Protein AF-0000000083494001 (afdb_homodimer)

InterPro domains:
  IPR001751 S100/Calcium binding protein 7/8-like, conserved site [PS00303] (56-77)
  IPR002048 EF-hand domain [PS50222] (48-83)
  IPR011992 EF-hand domain pair [SSF47473] (6-90)
  IPR013787 S100/CaBP-9k-type, calcium binding, subdomain [PF01023] (7-46)
  IPR013787 S100/CaBP-9k-type, calcium binding, subdomain [SM01394] (7-49)
  IPR018247 EF-Hand 1, calcium-binding site [PS00018] (61-73)
  IPR034325 S-100 [cd00213] (7-88)

Solvent-accessible surface area (backbone atoms only — not comparable to full-atom values): 10600 Å² total; per-residue (Å²): 120,77,71,86,71,38,55,48,55,25,45,48,42,53,49,47,50,48,40,62,44,9,42,69,81,69,44,56,62,34,26,38,60,68,37,47,44,49,46,24,48,72,36,29,58,89,49,33,37,74,67,52,32,55,56,47,46,54,62,38,29,68,82,69,75,60,40,31,35,60,69,32,48,39,50,45,52,38,51,50,37,52,52,50,42,50,57,56,51,67,44,70,68,78,61,76,68,81,118,120,76,72,83,72,39,54,47,54,25,45,48,41,51,48,48,50,49,40,61,43,10,40,68,83,68,44,55,62,34,24,39,61,65,36,47,42,49,47,24,47,72,35,28,56,87,49,33,35,73,68,53,31,56,56,47,47,55,63,37,27,67,82,70,75,60,40,29,34,60,69,32,48,38,50,44,54,40,50,52,36,53,51,49,43,50,58,57,50,67,43,70,68,78,61,77,67,82,119

Sequence (198 aa):
MAAPQTLQQALAVLVCTFQRYSKQEGDRFTLSRGELKELLEKELPSLGDEGAFEELLSILDANRDGEVDFQEYIRFVAVACTLCHEFFLDSPVVLPREQMAAPQTLQQALAVLVCTFQRYSKQEGDRFTLSRGELKELLEKELPSLGDEGAFEELLSILDANRDGEVDFQEYIRFVAVACTLCHEFFLDSPVVLPREQ

Rad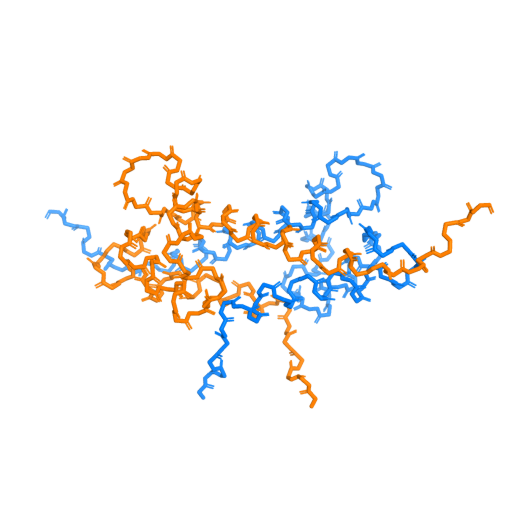ius of gyration: 17.52 Å; Cα contacts (8 Å, |Δi|>4): 207; chains: 2; bounding box: 36×42×61 Å

Nearest PDB structures (foldseek):
  3m0w-assembly1_D  TM=8.857E-01  e=5.060E-07  Homo sapiens
  3m0w-assembly5_G  TM=8.656E-01  e=4.758E-07  Homo sapiens
  6wn7-assembly2_C  TM=8.526E-01  e=7.615E-06  Homo sapiens
  5hlo-assembly1_C  TM=8.177E-01  e=8.956E-05  Homo sapiens
  5hlv-assembly1_D  TM=8.278E-01  e=2.400E-04  Homo sapiens

Organism: NCBI:txid38772

Secondary structure (DSSP, 8-state):
------HHHHHHHHHHHHHHHHGGGS-TTEEEHHHHHHHHHHH-TTT-SHHHHHHHHHHH-TT-SSEEEHHHHHHHHHHHHHHHHHHHHTTT-------/------HHHHHHHHHHHHHHHHTTSS-TTEEEHHHHHHHHHHH-TTT-SHHHHHHHHHHH-TT-SSEEEHHHHHHHHHHHHHHHHHHHHTTT-------

Foldseek 3Di:
DPPPDDPVNVVVCLLVLLQVLCPPVPRSFKAALVSVLVSCVPPPVVCSDPVNSVVLQCQLVVVVPRIHGPVSSVVSVVVVVVVVVCVVVVVPPPPVPVD/DPPPDDPVNVVVCLLVLLQVLCPPVPRSFKAALVSVLVSCVPPPVVCSDPVNSVVLQCQLVVVVPRIHGPVSSVVSVVVVVVVVVCVVVVVPPPPVPPD

Structure (mmCIF, N/CA/C/O backbone):
data_AF-0000000083494001-model_v1
#
loop_
_entity.id
_entity.type
_entity.pdbx_description
1 polymer 'Protein S100'
#
loop_
_atom_site.group_PDB
_atom_site.id
_atom_site.type_symbol
_atom_site.label_atom_id
_atom_site.label_alt_id
_atom_site.label_comp_id
_atom_site.label_asym_id
_atom_site.label_entity_id
_atom_site.label_seq_id
_atom_site.pdbx_PDB_ins_code
_atom_site.Cartn_x
_atom_site.Cartn_y
_atom_site.Cartn_z
_atom_site.occupancy
_atom_site.B_iso_or_equiv
_atom_site.auth_seq_id
_atom_site.auth_comp_id
_atom_site.auth_asym_id
_atom_site.auth_atom_id
_atom_site.pdbx_PDB_model_num
ATOM 1 N N . MET A 1 1 ? 20.797 -0.408 -10.117 1 37.41 1 MET A N 1
ATOM 2 C CA . MET A 1 1 ? 20.078 -1.596 -9.68 1 37.41 1 MET A CA 1
ATOM 3 C C . MET A 1 1 ? 18.984 -1.229 -8.672 1 37.41 1 MET A C 1
ATOM 5 O O . MET A 1 1 ? 19.234 -0.495 -7.715 1 37.41 1 MET A O 1
ATOM 9 N N . ALA A 1 2 ? 17.953 -1.062 -9.141 1 46 2 ALA A N 1
ATOM 10 C CA . ALA A 1 2 ? 16.953 -0.474 -8.266 1 46 2 ALA A CA 1
ATOM 11 C C . ALA A 1 2 ? 17.031 -1.057 -6.859 1 46 2 ALA A C 1
ATOM 13 O O . ALA A 1 2 ? 17.359 -2.236 -6.688 1 46 2 ALA A O 1
ATOM 14 N N . ALA A 1 3 ? 17.516 -0.42 -5.984 1 53.03 3 ALA A N 1
ATOM 15 C CA . ALA A 1 3 ? 17.609 -0.905 -4.609 1 53.03 3 ALA A CA 1
ATOM 16 C C . ALA A 1 3 ? 16.516 -1.916 -4.309 1 53.03 3 ALA A C 1
ATOM 18 O O . ALA A 1 3 ? 15.336 -1.663 -4.582 1 53.03 3 ALA A O 1
ATOM 19 N N . PRO A 1 4 ? 16.875 -3.236 -4.258 1 65.5 4 PRO A N 1
ATOM 20 C CA . PRO A 1 4 ? 15.914 -4.305 -4.012 1 65.5 4 PRO A CA 1
ATOM 21 C C . PRO A 1 4 ? 14.891 -3.939 -2.938 1 65.5 4 PRO A C 1
ATOM 23 O O . PRO A 1 4 ? 15.211 -3.943 -1.746 1 65.5 4 PRO A O 1
ATOM 26 N N . GLN A 1 5 ? 14.023 -2.961 -3.209 1 73.62 5 GLN A N 1
ATOM 27 C CA . GLN A 1 5 ? 13.008 -2.613 -2.221 1 73.62 5 GLN A CA 1
ATOM 28 C C . GLN A 1 5 ? 12.078 -3.789 -1.952 1 73.62 5 GLN A C 1
ATOM 30 O O . GLN A 1 5 ? 11.602 -4.438 -2.887 1 73.62 5 GLN A O 1
ATOM 35 N N . THR A 1 6 ? 12.172 -4.266 -0.733 1 88 6 THR A N 1
ATOM 36 C CA . THR A 1 6 ? 11.312 -5.375 -0.332 1 88 6 THR A CA 1
ATOM 37 C C . THR A 1 6 ? 9.898 -4.887 -0.049 1 88 6 THR A C 1
ATOM 39 O O . THR A 1 6 ? 9.68 -3.693 0.164 1 88 6 THR A O 1
ATOM 42 N N . LEU A 1 7 ? 8.922 -5.715 -0.275 1 91.06 7 LEU A N 1
ATOM 43 C CA . LEU A 1 7 ? 7.523 -5.414 0.009 1 91.06 7 LEU A CA 1
ATOM 44 C C . LEU A 1 7 ? 7.348 -4.93 1.444 1 91.06 7 LEU A C 1
ATOM 46 O O . LEU A 1 7 ? 6.57 -4.012 1.704 1 91.06 7 LEU A O 1
ATOM 50 N N . GLN A 1 8 ? 8.125 -5.418 2.301 1 91.62 8 GLN A N 1
ATOM 51 C CA . GLN A 1 8 ? 8.094 -5.043 3.711 1 91.62 8 GLN A CA 1
ATOM 52 C C . GLN A 1 8 ? 8.469 -3.574 3.9 1 91.62 8 GLN A C 1
ATOM 54 O O . GLN A 1 8 ? 7.844 -2.863 4.688 1 91.62 8 GLN A O 1
ATOM 59 N N . GLN A 1 9 ? 9.445 -3.199 3.18 1 90.94 9 GLN A N 1
ATOM 60 C CA . GLN A 1 9 ? 9.891 -1.812 3.264 1 90.94 9 GLN A CA 1
ATOM 61 C C . GLN A 1 9 ? 8.82 -0.859 2.738 1 90.94 9 GLN A C 1
ATOM 63 O O . GLN A 1 9 ? 8.617 0.221 3.297 1 90.94 9 GLN A O 1
ATOM 68 N N . ALA A 1 10 ? 8.172 -1.314 1.618 1 93.25 10 ALA A N 1
ATOM 69 C CA . ALA A 1 10 ? 7.117 -0.497 1.024 1 93.25 10 ALA A CA 1
ATOM 70 C C . ALA A 1 10 ? 5.965 -0.29 2.002 1 93.25 10 ALA A C 1
ATOM 72 O O . ALA A 1 10 ? 5.496 0.834 2.189 1 93.25 10 ALA A O 1
ATOM 73 N N . LEU A 1 11 ? 5.594 -1.367 2.729 1 92.25 11 LEU A N 1
ATOM 74 C CA . LEU A 1 11 ? 4.516 -1.297 3.705 1 92.25 11 LEU A CA 1
ATOM 75 C C . LEU A 1 11 ? 4.902 -0.405 4.879 1 92.25 11 LEU A C 1
ATOM 77 O O . LEU A 1 11 ? 4.098 0.411 5.336 1 92.25 11 LEU A O 1
ATOM 81 N N . ALA A 1 12 ? 6.125 -0.502 5.348 1 90 12 ALA A N 1
ATOM 82 C CA . ALA A 1 12 ? 6.625 0.294 6.465 1 90 12 ALA A CA 1
ATOM 83 C C . ALA A 1 12 ? 6.699 1.772 6.094 1 90 12 ALA A C 1
ATOM 85 O O . ALA A 1 12 ? 6.348 2.639 6.898 1 90 12 ALA A O 1
ATOM 86 N N . VAL A 1 13 ? 7.086 2.043 4.871 1 91.81 13 VAL A N 1
ATOM 87 C CA . VAL A 1 13 ? 7.211 3.416 4.395 1 91.81 13 VAL A CA 1
ATOM 88 C C . VAL A 1 13 ? 5.836 4.078 4.359 1 91.81 13 VAL A C 1
ATOM 90 O O . VAL A 1 13 ? 5.691 5.242 4.746 1 91.81 13 VAL A O 1
ATOM 93 N N . LEU A 1 14 ? 4.836 3.283 3.926 1 93.19 14 LEU A N 1
ATOM 94 C CA . LEU A 1 14 ? 3.475 3.801 3.867 1 93.19 14 LEU A CA 1
ATOM 95 C C . LEU A 1 14 ? 2.992 4.223 5.25 1 93.19 14 LEU A C 1
ATOM 97 O O . LEU A 1 14 ? 2.498 5.336 5.43 1 93.19 14 LEU A O 1
ATOM 101 N N . VAL A 1 15 ? 3.242 3.383 6.23 1 92.25 15 VAL A N 1
ATOM 102 C CA . VAL A 1 15 ? 2.801 3.641 7.598 1 92.25 15 VAL A CA 1
ATOM 103 C C . VAL A 1 15 ? 3.65 4.75 8.219 1 92.25 15 VAL A C 1
ATOM 105 O O . VAL A 1 15 ? 3.121 5.66 8.859 1 92.25 15 VAL A O 1
ATOM 108 N N . CYS A 1 16 ? 4.984 4.723 7.941 1 89.25 16 CYS A N 1
ATOM 109 C CA . CYS A 1 16 ? 5.914 5.688 8.516 1 89.25 16 CYS A CA 1
ATOM 110 C C . CYS A 1 16 ? 5.676 7.078 7.941 1 89.25 16 CYS A C 1
ATOM 112 O O . CYS A 1 16 ? 5.738 8.078 8.664 1 89.25 16 CYS A O 1
ATOM 114 N N . THR A 1 17 ? 5.469 7.07 6.668 1 92.69 17 THR A N 1
ATOM 115 C CA . THR A 1 17 ? 5.195 8.344 6.012 1 92.69 17 THR A CA 1
ATOM 116 C C . THR A 1 17 ? 3.941 8.992 6.59 1 92.69 17 THR A C 1
ATOM 118 O O . THR A 1 17 ? 3.934 10.188 6.883 1 92.69 17 THR A O 1
ATOM 121 N N . PHE A 1 18 ? 2.885 8.211 6.75 1 92.88 18 PHE A N 1
ATOM 122 C CA . PHE A 1 18 ? 1.646 8.695 7.352 1 92.88 18 PHE A CA 1
ATOM 123 C C . PHE A 1 18 ? 1.905 9.273 8.734 1 92.88 18 PHE A C 1
ATOM 125 O O . PHE A 1 18 ? 1.442 10.367 9.055 1 92.88 18 PHE A O 1
ATOM 132 N N . GLN A 1 19 ? 2.645 8.594 9.516 1 88.81 19 GLN A N 1
ATOM 133 C CA . GLN A 1 19 ? 2.924 9 10.883 1 88.81 19 GLN A CA 1
ATOM 134 C C . GLN A 1 19 ? 3.793 10.258 10.922 1 88.81 19 GLN A C 1
ATOM 136 O O . GLN A 1 19 ? 3.605 11.125 11.781 1 88.81 19 GLN A O 1
ATOM 141 N N . ARG A 1 20 ? 4.719 10.258 9.953 1 90.06 20 ARG A N 1
ATOM 142 C CA . ARG A 1 20 ? 5.652 11.375 9.883 1 90.06 20 ARG A CA 1
ATOM 143 C C . ARG A 1 20 ? 4.918 12.68 9.594 1 90.06 20 ARG A C 1
ATOM 145 O O . ARG A 1 20 ? 5.23 13.719 10.172 1 90.06 20 ARG A O 1
ATOM 152 N N . TYR A 1 21 ? 3.984 12.609 8.742 1 92.31 21 TYR A N 1
ATOM 153 C CA . TYR A 1 21 ? 3.258 13.812 8.336 1 92.31 21 TYR A CA 1
ATOM 154 C C . TYR A 1 21 ? 2.055 14.055 9.234 1 92.31 21 TYR A C 1
ATOM 156 O O . TYR A 1 21 ? 1.646 15.195 9.445 1 92.31 21 TYR A O 1
ATOM 164 N N . SER A 1 22 ? 1.456 12.992 9.773 1 89.69 22 SER A N 1
ATOM 165 C CA . SER A 1 22 ? 0.285 13.094 10.633 1 89.69 22 SER A CA 1
ATOM 166 C C . SER A 1 22 ? 0.645 13.719 11.984 1 89.69 22 SER A C 1
ATOM 168 O O . SER A 1 22 ? -0.186 14.375 12.609 1 89.69 22 SER A O 1
ATOM 170 N N . LYS A 1 23 ? 1.855 13.5 12.461 1 83.12 23 LYS A N 1
ATOM 171 C CA . LYS A 1 23 ? 2.291 13.969 13.773 1 83.12 23 LYS A CA 1
ATOM 172 C C . LYS A 1 23 ? 2.67 15.445 13.734 1 83.12 23 LYS A C 1
ATOM 174 O O . LYS A 1 23 ? 2.979 16.031 14.773 1 83.12 23 LYS A O 1
ATOM 179 N N . GLN A 1 24 ? 2.551 15.969 12.547 1 85.69 24 GLN A N 1
ATOM 180 C CA . GLN A 1 24 ? 2.99 17.359 12.406 1 85.69 24 GLN A CA 1
ATOM 181 C C . GLN A 1 24 ? 2.121 18.297 13.227 1 85.69 24 GLN A C 1
ATOM 183 O O . GLN A 1 24 ? 2.631 19.219 13.867 1 85.69 24 GLN A O 1
ATOM 188 N N . GLU A 1 25 ? 0.759 18.047 13.266 1 81.62 25 GLU A N 1
ATOM 189 C CA . GLU A 1 25 ? -0.143 18.922 14 1 81.62 25 GLU A CA 1
ATOM 190 C C . GLU A 1 25 ? -0.527 18.312 15.344 1 81.62 25 GLU A C 1
ATOM 192 O O . GLU A 1 25 ? -1.349 18.875 16.078 1 81.62 25 GLU A O 1
ATOM 197 N N . GLY A 1 26 ? 0.101 17.266 15.75 1 78.38 26 GLY A N 1
ATOM 198 C CA . GLY A 1 26 ? -0.133 16.672 17.062 1 78.38 26 GLY A CA 1
ATOM 199 C C . GLY A 1 26 ? -1.033 15.453 17.016 1 78.38 26 GLY A C 1
ATOM 200 O O . GLY A 1 26 ? -1.134 14.711 18 1 78.38 26 GLY A O 1
ATOM 201 N N . ASP A 1 27 ? -1.953 15.453 15.945 1 81.69 27 ASP A N 1
ATOM 202 C CA . ASP A 1 27 ? -2.783 14.258 15.812 1 81.69 27 ASP A CA 1
ATOM 203 C C . ASP A 1 27 ? -2.098 13.203 14.945 1 81.69 27 ASP A C 1
ATOM 205 O O . ASP A 1 27 ? -1.953 13.391 13.734 1 81.69 27 ASP A O 1
ATOM 209 N N . ARG A 1 28 ? -1.54 12.305 15.633 1 80.31 28 ARG A N 1
ATOM 210 C CA . ARG A 1 28 ? -0.727 11.297 14.953 1 80.31 28 ARG A CA 1
ATOM 211 C C . ARG A 1 28 ? -1.604 10.25 14.273 1 80.31 28 ARG A C 1
ATOM 213 O O . ARG A 1 28 ? -1.098 9.367 13.578 1 80.31 28 ARG A O 1
ATOM 220 N N . PHE A 1 29 ? -2.9 10.383 14.422 1 86.62 29 PHE A N 1
ATOM 221 C CA . PHE A 1 29 ? -3.779 9.336 13.914 1 86.62 29 PHE A CA 1
ATOM 222 C C . PHE A 1 29 ? -4.578 9.828 12.719 1 86.62 29 PHE A C 1
ATOM 224 O O . PHE A 1 29 ? -5.281 9.047 12.07 1 86.62 29 PHE A O 1
ATOM 231 N N . THR A 1 30 ? -4.43 11.078 12.445 1 91.31 30 THR A N 1
ATOM 232 C CA . THR A 1 30 ? -5.195 11.648 11.344 1 91.31 30 THR A CA 1
ATOM 233 C C . THR A 1 30 ? -4.352 12.648 10.555 1 91.31 30 THR A C 1
ATOM 235 O O . THR A 1 30 ? -3.439 13.266 11.102 1 91.31 30 THR A O 1
ATOM 238 N N . LEU A 1 31 ? -4.488 12.664 9.25 1 93.88 31 LEU A N 1
ATOM 239 C CA . LEU A 1 31 ? -3.84 13.625 8.367 1 93.88 31 LEU A CA 1
ATOM 240 C C . LEU A 1 31 ? -4.809 14.727 7.961 1 93.88 31 LEU A C 1
ATOM 242 O O . LEU A 1 31 ? -5.895 14.453 7.445 1 93.88 31 LEU A O 1
ATOM 246 N N . SER A 1 32 ? -4.426 15.945 8.281 1 94.06 32 SER A N 1
ATOM 247 C CA . SER A 1 32 ? -5.254 17.078 7.867 1 94.06 32 SER A CA 1
ATOM 248 C C . SER A 1 32 ? -5.102 17.359 6.375 1 94.06 32 SER A C 1
ATOM 250 O O . SER A 1 32 ? -4.211 16.812 5.723 1 94.06 32 SER A O 1
ATOM 252 N N . ARG A 1 33 ? -5.918 18.203 5.859 1 92.81 33 ARG A N 1
ATOM 253 C CA . ARG A 1 33 ? -5.879 18.562 4.449 1 92.81 33 ARG A CA 1
ATOM 254 C C . ARG A 1 33 ? -4.508 19.109 4.066 1 92.81 33 ARG A C 1
ATOM 256 O O . ARG A 1 33 ? -3.963 18.766 3.02 1 92.81 33 ARG A O 1
ATOM 263 N N . GLY A 1 34 ? -4.023 19.891 4.953 1 93.44 34 GLY A N 1
ATOM 264 C CA . GLY A 1 34 ? -2.719 20.5 4.699 1 93.44 34 GLY A CA 1
ATOM 265 C C . GLY A 1 34 ? -1.583 19.484 4.762 1 93.44 34 GLY A C 1
ATOM 266 O O . GLY A 1 34 ? -0.657 19.547 3.949 1 93.44 34 GLY A O 1
ATOM 267 N N . GLU A 1 35 ? -1.672 18.594 5.719 1 95.75 35 GLU A N 1
ATOM 268 C CA . GLU A 1 35 ? -0.643 17.578 5.883 1 95.75 35 GLU A CA 1
ATOM 269 C C . GLU A 1 35 ? -0.644 16.594 4.715 1 95.75 35 GLU A C 1
ATOM 271 O O . GLU A 1 35 ? 0.417 16.219 4.219 1 95.75 35 GLU A O 1
ATOM 276 N N . LEU A 1 36 ? -1.899 16.234 4.348 1 94.19 36 LEU A N 1
ATOM 277 C CA . LEU A 1 36 ? -2.029 15.328 3.215 1 94.19 36 LEU A CA 1
ATOM 278 C C . LEU A 1 36 ? -1.479 15.961 1.941 1 94.19 36 LEU A C 1
ATOM 280 O O . LEU A 1 36 ? -0.756 15.312 1.184 1 94.19 36 LEU A O 1
ATOM 284 N N . LYS A 1 37 ? -1.765 17.188 1.768 1 93.81 37 LYS A N 1
ATOM 285 C CA . LYS A 1 37 ? -1.281 17.922 0.602 1 93.81 37 LYS A CA 1
ATOM 286 C C . LYS A 1 37 ? 0.244 17.984 0.581 1 93.81 37 LYS A C 1
ATOM 288 O O . LYS A 1 37 ? 0.865 17.734 -0.453 1 93.81 37 LYS A O 1
ATOM 293 N N . GLU A 1 38 ? 0.776 18.297 1.705 1 94.38 38 GLU A N 1
ATOM 294 C CA . GLU A 1 38 ? 2.229 18.359 1.832 1 94.38 38 GLU A CA 1
ATOM 295 C C . GLU A 1 38 ? 2.873 17 1.559 1 94.38 38 GLU A C 1
ATOM 297 O O . GLU A 1 38 ? 3.891 16.922 0.866 1 94.38 38 GLU A O 1
ATOM 302 N N . LEU A 1 39 ? 2.195 16.031 2.15 1 93.5 39 LEU A N 1
ATOM 303 C CA . LEU A 1 39 ? 2.676 14.664 1.963 1 93.5 39 LEU A CA 1
ATOM 304 C C . LEU A 1 39 ? 2.695 14.297 0.484 1 93.5 39 LEU A C 1
ATOM 306 O O . LEU A 1 39 ? 3.701 13.789 -0.022 1 93.5 39 LEU A O 1
ATOM 310 N N . LEU A 1 40 ? 1.634 14.609 -0.223 1 93.44 40 LEU A N 1
ATOM 311 C CA . LEU A 1 40 ? 1.52 14.273 -1.64 1 93.44 40 LEU A CA 1
ATOM 312 C C . LEU A 1 40 ? 2.488 15.109 -2.473 1 93.44 40 LEU A C 1
ATOM 314 O O . LEU A 1 40 ? 3.131 14.594 -3.389 1 93.44 40 LEU A O 1
ATOM 318 N N . GLU A 1 41 ? 2.65 16.375 -2.143 1 94 41 GLU A N 1
ATOM 319 C CA . GLU A 1 41 ? 3.518 17.281 -2.885 1 94 41 GLU A CA 1
ATOM 320 C C . GLU A 1 41 ? 4.984 16.891 -2.748 1 94 41 GLU A C 1
ATOM 322 O O . GLU A 1 41 ? 5.762 17.031 -3.693 1 94 41 GLU A O 1
ATOM 327 N N . LYS A 1 42 ? 5.219 16.359 -1.595 1 93.06 42 LYS A N 1
ATOM 328 C CA . LYS A 1 42 ? 6.605 16 -1.302 1 93.06 42 LYS A CA 1
ATOM 329 C C . LYS A 1 42 ? 6.922 14.586 -1.759 1 93.06 42 LYS A C 1
ATOM 331 O O . LYS A 1 42 ? 7.988 14.328 -2.316 1 93.06 42 LYS A O 1
ATOM 336 N N . GLU A 1 43 ? 5.949 13.734 -1.478 1 92.44 43 GLU A N 1
ATOM 337 C CA . GLU A 1 43 ? 6.199 12.312 -1.715 1 92.44 43 GLU A CA 1
ATOM 338 C C . GLU A 1 43 ? 5.652 11.875 -3.07 1 92.44 43 GLU A C 1
ATOM 340 O O . GLU A 1 43 ? 6.242 11.023 -3.738 1 92.44 43 GLU A O 1
ATOM 345 N N . LEU A 1 44 ? 4.504 12.32 -3.434 1 89.94 44 LEU A N 1
ATOM 346 C CA . LEU A 1 44 ? 3.855 11.953 -4.688 1 89.94 44 LEU A CA 1
ATOM 347 C C . LEU A 1 44 ? 3.457 13.195 -5.477 1 89.94 44 LEU A C 1
ATOM 349 O O . LEU A 1 44 ? 2.271 13.508 -5.598 1 89.94 44 LEU A O 1
ATOM 353 N N . PRO A 1 45 ? 4.477 13.766 -6.145 1 90.56 45 PRO A N 1
ATOM 354 C CA . PRO A 1 45 ? 4.148 14.969 -6.91 1 90.56 45 PRO A CA 1
ATOM 355 C C . PRO A 1 45 ? 3.166 14.703 -8.047 1 90.56 45 PRO A C 1
ATOM 357 O O . PRO A 1 45 ? 2.465 15.609 -8.492 1 90.56 45 PRO A O 1
ATOM 360 N N . SER A 1 46 ? 3.033 13.523 -8.445 1 86.94 46 SER A N 1
ATOM 361 C CA . SER A 1 46 ? 2.086 13.117 -9.477 1 86.94 46 SER A CA 1
ATOM 362 C C . SER A 1 46 ? 0.646 13.289 -9.008 1 86.94 46 SER A C 1
ATOM 364 O O . SER A 1 46 ? -0.238 13.625 -9.797 1 86.94 46 SER A O 1
ATOM 366 N N . LEU A 1 47 ? 0.446 13.094 -7.75 1 89.88 47 LEU A N 1
ATOM 367 C CA . LEU A 1 47 ? -0.889 13.188 -7.172 1 89.88 47 LEU A CA 1
ATOM 368 C C . LEU A 1 47 ? -1.029 14.453 -6.332 1 89.88 47 LEU A C 1
ATOM 370 O O . LEU A 1 47 ? -2.109 14.75 -5.816 1 89.88 47 LEU A O 1
ATOM 374 N N . GLY A 1 48 ? 0.076 15.188 -6.145 1 91.06 48 GLY A N 1
ATOM 375 C CA . GLY A 1 48 ? 0.112 16.359 -5.281 1 91.06 48 GLY A CA 1
ATOM 376 C C . GLY A 1 48 ? -0.377 17.625 -5.969 1 91.06 48 GLY A C 1
ATOM 377 O O . GLY A 1 48 ? -0.373 18.703 -5.375 1 91.06 48 GLY A O 1
ATOM 378 N N . ASP A 1 49 ? -0.884 17.344 -7.195 1 92.06 49 ASP A N 1
ATOM 379 C CA . ASP A 1 49 ? -1.417 18.5 -7.902 1 92.06 49 ASP A CA 1
ATOM 380 C C . ASP A 1 49 ? -2.754 18.938 -7.312 1 92.06 49 ASP A C 1
ATOM 382 O O . ASP A 1 49 ? -3.518 18.109 -6.809 1 92.06 49 ASP A O 1
ATOM 386 N N . GLU A 1 50 ? -2.998 20.266 -7.289 1 90.31 50 GLU A N 1
ATOM 387 C CA . GLU A 1 50 ? -4.203 20.812 -6.688 1 90.31 50 GLU A CA 1
ATOM 388 C C . GLU A 1 50 ? -5.457 20.141 -7.238 1 90.31 50 GLU A C 1
ATOM 390 O O . GLU A 1 50 ? -6.398 19.875 -6.492 1 90.31 50 GLU A O 1
ATOM 395 N N . GLY A 1 51 ? -5.465 19.797 -8.445 1 92.19 51 GLY A N 1
ATOM 396 C CA . GLY A 1 51 ? -6.605 19.156 -9.062 1 92.19 51 GLY A CA 1
ATOM 397 C C . GLY A 1 51 ? -6.773 17.703 -8.633 1 92.19 51 GLY A C 1
ATOM 398 O O . GLY A 1 51 ? -7.859 17.297 -8.211 1 92.19 51 GLY A O 1
ATOM 399 N N . ALA A 1 52 ? -5.727 17.062 -8.773 1 87.81 52 ALA A N 1
ATOM 400 C CA . ALA A 1 52 ? -5.738 15.641 -8.406 1 87.81 52 ALA A CA 1
ATOM 401 C C . ALA A 1 52 ? -5.895 15.469 -6.898 1 87.81 52 ALA A C 1
ATOM 403 O O . ALA A 1 52 ? -6.613 14.57 -6.445 1 87.81 52 ALA A O 1
ATOM 404 N N . PHE A 1 53 ? -5.34 16.406 -6.215 1 90.44 53 PHE A N 1
ATOM 405 C CA . PHE A 1 53 ? -5.383 16.375 -4.758 1 90.44 53 PHE A CA 1
ATOM 406 C C . PHE A 1 53 ? -6.809 16.562 -4.254 1 90.44 53 PHE A C 1
ATOM 408 O O . PHE A 1 53 ? -7.27 15.812 -3.389 1 90.44 53 PHE A O 1
ATOM 415 N N . GLU A 1 54 ? -7.578 17.578 -4.766 1 92.38 54 GLU A N 1
ATOM 416 C CA . GLU A 1 54 ? -8.938 17.891 -4.332 1 92.38 54 GLU A CA 1
ATOM 417 C C . GLU A 1 54 ? -9.883 16.719 -4.574 1 92.38 54 GLU A C 1
ATOM 419 O O . GLU A 1 54 ? -10.719 16.406 -3.73 1 92.38 54 GLU A O 1
ATOM 424 N N . GLU A 1 55 ? -9.695 16.109 -5.691 1 92.5 55 GLU A N 1
ATOM 425 C CA . GLU A 1 55 ? -10.531 14.961 -6.023 1 92.5 55 GLU A CA 1
ATOM 426 C C . GLU A 1 55 ? -10.211 13.773 -5.121 1 92.5 55 GLU A C 1
ATOM 428 O O . GLU A 1 55 ? -11.117 13.102 -4.625 1 92.5 55 GLU A O 1
ATOM 433 N N . LEU A 1 56 ? -8.984 13.602 -4.953 1 89.5 56 LEU A N 1
ATOM 434 C CA . LEU A 1 56 ? -8.508 12.5 -4.129 1 89.5 56 LEU A CA 1
ATOM 435 C C . LEU A 1 56 ? -8.914 12.688 -2.672 1 89.5 56 LEU A C 1
ATOM 437 O O . LEU A 1 56 ? -9.43 11.766 -2.039 1 89.5 56 LEU A O 1
ATOM 441 N N . LEU A 1 57 ? -8.703 13.891 -2.174 1 90.5 57 LEU A N 1
ATOM 442 C CA . LEU A 1 57 ? -9.039 14.219 -0.793 1 90.5 57 LEU A CA 1
ATOM 443 C C . LEU A 1 57 ? -10.531 14.016 -0.533 1 90.5 57 LEU A C 1
ATOM 445 O O . LEU A 1 57 ? -10.914 13.539 0.538 1 90.5 57 LEU A O 1
ATOM 449 N N . SER A 1 58 ? -11.281 14.352 -1.564 1 92.31 58 SER A N 1
ATOM 450 C CA . SER A 1 58 ? -12.734 14.234 -1.445 1 92.31 58 SER A CA 1
ATOM 451 C C . SER A 1 58 ? -13.164 12.781 -1.348 1 92.31 58 SER A C 1
ATOM 453 O O . SER A 1 58 ? -14.102 12.445 -0.618 1 92.31 58 SER A O 1
ATOM 455 N N . ILE A 1 59 ? -12.445 11.961 -2.01 1 89.06 59 ILE A N 1
ATOM 456 C CA . ILE A 1 59 ? -12.727 10.531 -2.004 1 89.06 59 ILE A CA 1
ATOM 457 C C . ILE A 1 59 ? -12.297 9.922 -0.673 1 89.06 59 ILE A C 1
ATOM 459 O O . ILE A 1 59 ? -13.008 9.102 -0.096 1 89.06 59 ILE A O 1
ATOM 463 N N . LEU A 1 60 ? -11.211 10.438 -0.21 1 89.62 60 LEU A N 1
ATOM 464 C CA . LEU A 1 60 ? -10.625 9.898 1.014 1 89.62 60 LEU A CA 1
ATOM 465 C C . LEU A 1 60 ? -11.383 10.391 2.242 1 89.62 60 LEU A C 1
ATOM 467 O O . LEU A 1 60 ? -11.617 9.625 3.18 1 89.62 60 LEU A O 1
ATOM 471 N N . ASP A 1 61 ? -11.594 11.766 2.24 1 91.75 61 ASP A N 1
ATOM 472 C CA . ASP A 1 61 ? -12.352 12.367 3.328 1 91.7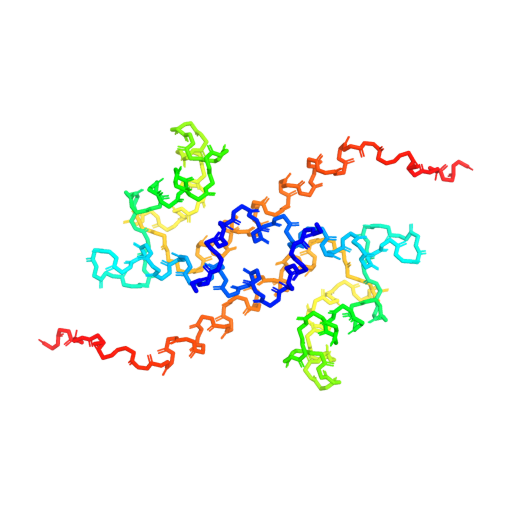5 61 ASP A CA 1
ATOM 473 C C . ASP A 1 61 ? -13.828 11.977 3.25 1 91.75 61 ASP A C 1
ATOM 475 O O . ASP A 1 61 ? -14.703 12.836 3.182 1 91.75 61 ASP A O 1
ATOM 479 N N . ALA A 1 62 ? -13.922 10.602 3.24 1 85.62 62 ALA A N 1
ATOM 480 C CA . ALA A 1 62 ? -15.281 10.07 3.111 1 85.62 62 ALA A CA 1
ATOM 481 C C . ALA A 1 62 ? -16.156 10.516 4.281 1 85.62 62 ALA A C 1
ATOM 483 O O . ALA A 1 62 ? -17.375 10.672 4.137 1 85.62 62 ALA A O 1
ATOM 484 N N . ASN A 1 63 ? -15.484 10.688 5.527 1 84.75 63 ASN A N 1
ATOM 485 C CA . ASN A 1 63 ? -16.25 11.07 6.707 1 84.75 63 ASN A CA 1
ATOM 486 C C . ASN A 1 63 ? -16.391 12.586 6.82 1 84.75 63 ASN A C 1
ATOM 488 O O . ASN A 1 63 ? -16.984 13.086 7.77 1 84.75 63 ASN A O 1
ATOM 492 N N . ARG A 1 64 ? -15.914 13.492 6.031 1 85.56 64 ARG A N 1
ATOM 493 C CA . ARG A 1 64 ? -16.047 14.938 5.926 1 85.56 64 ARG A CA 1
ATOM 494 C C . ARG A 1 64 ? -15.562 15.625 7.199 1 85.56 64 ARG A C 1
ATOM 496 O O . ARG A 1 64 ? -16.188 16.578 7.672 1 85.56 64 ARG A O 1
ATOM 503 N N . ASP A 1 65 ? -14.578 15.109 7.828 1 89.44 65 ASP A N 1
ATOM 504 C CA . ASP A 1 65 ? -14.016 15.742 9.016 1 89.44 65 ASP A CA 1
ATOM 505 C C . ASP A 1 65 ? -12.82 16.625 8.656 1 89.44 65 ASP A C 1
ATOM 507 O O . ASP A 1 65 ? -12.359 17.422 9.484 1 89.44 65 ASP A O 1
ATOM 511 N N . GLY A 1 66 ? -12.516 16.578 7.371 1 90.69 66 GLY A N 1
ATOM 512 C CA . GLY A 1 66 ? -11.422 17.391 6.867 1 90.69 66 GLY A CA 1
ATOM 513 C C . GLY A 1 66 ? -10.055 16.812 7.18 1 90.69 66 G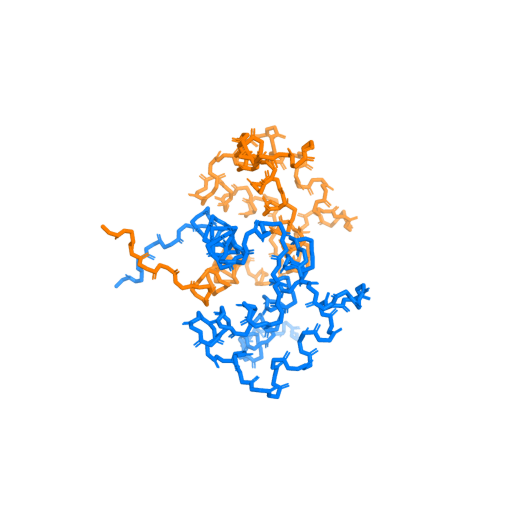LY A C 1
ATOM 514 O O . GLY A 1 66 ? -9.039 17.5 7.059 1 90.69 66 GLY A O 1
ATOM 515 N N . GLU A 1 67 ? -10.133 15.555 7.809 1 93.62 67 GLU A N 1
ATOM 516 C CA . GLU A 1 67 ? -8.898 14.859 8.148 1 93.62 67 GLU A CA 1
ATOM 517 C C . GLU A 1 67 ? -8.914 13.422 7.633 1 93.62 67 GLU A C 1
ATOM 519 O O . GLU A 1 67 ? -9.984 12.859 7.387 1 93.62 67 GLU A O 1
ATOM 524 N N . VAL A 1 68 ? -7.828 12.961 7.352 1 94.06 68 VAL A N 1
ATOM 525 C CA . VAL A 1 68 ? -7.707 11.602 6.832 1 94.06 68 VAL A CA 1
ATOM 526 C C . VAL A 1 68 ? -7.121 10.695 7.906 1 94.06 68 VAL A C 1
ATOM 528 O O . VAL A 1 68 ? -5.988 10.898 8.352 1 94.06 68 VAL A O 1
ATOM 531 N N . ASP A 1 69 ? -7.961 9.75 8.414 1 91.69 69 ASP A N 1
ATOM 532 C CA . ASP A 1 69 ? -7.469 8.781 9.391 1 91.69 69 ASP A CA 1
ATOM 533 C C . ASP A 1 69 ? -6.664 7.676 8.711 1 91.69 69 ASP A C 1
ATOM 535 O O . ASP A 1 69 ? -6.566 7.641 7.48 1 91.69 69 ASP A O 1
ATOM 539 N N . PHE A 1 70 ? -6.102 6.816 9.453 1 92.25 70 PHE A N 1
ATOM 540 C CA . PHE A 1 70 ? -5.254 5.762 8.914 1 92.25 70 PHE A CA 1
ATOM 541 C C . PHE A 1 70 ? -6.031 4.891 7.938 1 92.25 70 PHE A C 1
ATOM 543 O O . PHE A 1 70 ? -5.523 4.527 6.871 1 92.25 70 PHE A O 1
ATOM 550 N N . GLN A 1 71 ? -7.273 4.695 8.328 1 91 71 GLN A N 1
ATOM 551 C CA . GLN A 1 71 ? -8.125 3.859 7.48 1 91 71 GLN A CA 1
ATOM 552 C C . GLN A 1 71 ? -8.367 4.516 6.125 1 91 71 GLN A C 1
ATOM 554 O O . GLN A 1 71 ? -8.305 3.85 5.09 1 91 71 GLN A O 1
ATOM 559 N N . GLU A 1 72 ? -8.625 5.797 6.121 1 94.62 72 GLU A N 1
ATOM 560 C CA . GLU A 1 72 ? -8.844 6.539 4.883 1 94.62 72 GLU A CA 1
ATOM 561 C C . GLU A 1 72 ? -7.562 6.641 4.062 1 94.62 72 GLU A C 1
ATOM 563 O O . GLU A 1 72 ? -7.602 6.586 2.83 1 94.62 72 GLU A O 1
ATOM 568 N N . TYR A 1 73 ? -6.457 6.762 4.82 1 93.44 73 TYR A N 1
ATOM 569 C CA . TYR A 1 73 ? -5.152 6.812 4.168 1 93.44 73 TYR A CA 1
ATOM 570 C C . TYR A 1 73 ? -4.852 5.5 3.449 1 93.44 73 TYR A C 1
ATOM 572 O O . TYR A 1 73 ? -4.371 5.504 2.312 1 93.44 73 TYR A O 1
ATOM 580 N N . ILE A 1 74 ? -5.191 4.402 4.109 1 94.25 74 ILE A N 1
ATOM 581 C CA . ILE A 1 74 ? -4.934 3.084 3.541 1 94.25 74 ILE A CA 1
ATOM 582 C C . ILE A 1 74 ? -5.801 2.877 2.303 1 94.25 74 ILE A C 1
ATOM 584 O O . ILE A 1 74 ? -5.363 2.266 1.325 1 94.25 74 ILE A O 1
ATOM 588 N N . ARG A 1 75 ? -6.996 3.363 2.355 1 90.94 75 ARG A N 1
ATOM 589 C CA . ARG A 1 75 ? -7.879 3.283 1.195 1 90.94 75 ARG A CA 1
ATOM 590 C C . ARG A 1 75 ? -7.293 4.047 0.011 1 90.94 75 ARG A C 1
ATOM 592 O O . ARG A 1 75 ? -7.379 3.588 -1.131 1 90.94 75 ARG A O 1
ATOM 599 N N . PHE A 1 76 ? -6.691 5.203 0.343 1 91.75 76 PHE A N 1
ATOM 600 C CA . PHE A 1 76 ? -6.02 6.004 -0.676 1 91.75 76 PHE A CA 1
ATOM 601 C C . PHE A 1 76 ? -4.891 5.215 -1.323 1 91.75 76 PHE A C 1
ATOM 603 O O . PHE A 1 76 ? -4.758 5.195 -2.549 1 91.75 76 PHE A O 1
ATOM 610 N N . VAL A 1 77 ? -4.129 4.586 -0.492 1 93.62 77 VAL A N 1
ATOM 611 C CA . VAL A 1 77 ? -2.996 3.801 -0.965 1 93.62 77 VAL A CA 1
ATOM 612 C C . VAL A 1 77 ? -3.488 2.684 -1.883 1 93.62 77 VAL A C 1
ATOM 614 O O . VAL A 1 77 ? -2.904 2.439 -2.941 1 93.62 77 VAL A O 1
ATOM 617 N N . ALA A 1 78 ? -4.605 2.049 -1.545 1 93.12 78 ALA A N 1
ATOM 618 C CA . ALA A 1 78 ? -5.191 0.965 -2.332 1 93.12 78 ALA A CA 1
ATOM 619 C C . ALA A 1 78 ? -5.664 1.47 -3.691 1 93.12 78 ALA A C 1
ATOM 621 O O . ALA A 1 78 ? -5.395 0.845 -4.723 1 93.12 78 ALA A O 1
ATOM 622 N N . VAL A 1 79 ? -6.312 2.631 -3.643 1 90.06 79 VAL A N 1
ATOM 623 C CA . VAL A 1 79 ? -6.828 3.225 -4.875 1 90.06 79 VAL A CA 1
ATOM 624 C C . VAL A 1 79 ? -5.668 3.654 -5.766 1 90.06 79 VAL A C 1
ATOM 626 O O . VAL A 1 79 ? -5.695 3.438 -6.98 1 90.06 79 VAL A O 1
ATOM 629 N N . ALA A 1 80 ? -4.641 4.262 -5.141 1 90.25 80 ALA A N 1
ATOM 630 C CA . ALA A 1 80 ? -3.463 4.719 -5.871 1 90.25 80 ALA A CA 1
ATOM 631 C C . ALA A 1 80 ? -2.744 3.553 -6.543 1 90.25 80 ALA A C 1
ATOM 633 O O . ALA A 1 80 ? -2.307 3.662 -7.688 1 90.25 80 ALA A O 1
ATOM 634 N N . CYS A 1 81 ? -2.652 2.408 -5.848 1 92.12 81 CYS A N 1
ATOM 635 C CA . CYS A 1 81 ? -2.02 1.218 -6.41 1 92.12 81 CYS A CA 1
ATOM 636 C C . CYS A 1 81 ? -2.805 0.696 -7.605 1 92.12 81 CYS A C 1
ATOM 638 O O . CYS A 1 81 ? -2.217 0.304 -8.617 1 92.12 81 CYS A O 1
ATOM 640 N N . THR A 1 82 ? -4.176 0.688 -7.496 1 90.75 82 THR A N 1
ATOM 641 C CA . THR A 1 82 ? -5.02 0.206 -8.578 1 90.75 82 THR A CA 1
ATOM 642 C C . THR A 1 82 ? -4.867 1.086 -9.82 1 90.75 82 THR A C 1
ATOM 644 O O . THR A 1 82 ? -4.781 0.581 -10.938 1 90.75 82 THR A O 1
ATOM 647 N N . LEU A 1 83 ? -4.711 2.395 -9.578 1 85.19 83 LEU A N 1
ATOM 648 C CA . LEU A 1 83 ? -4.539 3.348 -10.664 1 85.19 83 LEU A CA 1
ATOM 649 C C . LEU A 1 83 ? -3.182 3.168 -11.344 1 85.19 83 LEU A C 1
ATOM 651 O O . LEU A 1 83 ? -3.084 3.201 -12.57 1 85.19 83 LEU A O 1
ATOM 655 N N . CYS A 1 84 ? -2.152 2.965 -10.492 1 81.69 84 CYS A N 1
ATOM 656 C CA . CYS A 1 84 ? -0.826 2.732 -11.055 1 81.69 84 CYS A CA 1
ATOM 657 C C . CYS A 1 84 ? -0.79 1.435 -11.852 1 81.69 84 CYS A C 1
ATOM 659 O O . CYS A 1 84 ? -0.137 1.36 -12.898 1 81.69 84 CYS A O 1
ATOM 661 N N . HIS A 1 85 ? -1.516 0.445 -11.234 1 86.06 85 HIS A N 1
ATOM 662 C CA . HIS A 1 85 ? -1.57 -0.85 -11.906 1 86.06 85 HIS A CA 1
ATOM 663 C C . HIS A 1 85 ? -2.207 -0.729 -13.281 1 86.06 85 HIS A C 1
ATOM 665 O O . HIS A 1 85 ? -1.715 -1.312 -14.25 1 86.06 85 HIS A O 1
ATOM 671 N N . GLU A 1 86 ? -3.348 -0.009 -13.414 1 82.5 86 GLU A N 1
ATOM 672 C CA . GLU A 1 86 ? -4.012 0.213 -14.695 1 82.5 86 GLU A CA 1
ATOM 673 C C . GLU A 1 86 ? -3.1 0.958 -15.664 1 82.5 86 GLU A C 1
ATOM 675 O O . GLU A 1 86 ? -3.141 0.714 -16.875 1 82.5 86 GLU A O 1
ATOM 680 N N . PHE A 1 87 ? -2.398 1.858 -15.125 1 74.19 87 PHE A N 1
ATOM 681 C CA . PHE A 1 87 ? -1.427 2.582 -15.938 1 74.19 87 PHE A CA 1
ATOM 682 C C . PHE A 1 87 ? -0.336 1.644 -16.438 1 74.19 87 PHE A C 1
ATOM 684 O O . PHE A 1 87 ? 0.091 1.741 -17.594 1 74.19 87 PHE A O 1
ATOM 691 N N . PHE A 1 88 ? 0.09 0.775 -15.57 1 71.31 88 PHE A N 1
ATOM 692 C CA . PHE A 1 88 ? 1.124 -0.184 -15.945 1 71.31 88 PHE A CA 1
ATOM 693 C C . PHE A 1 88 ? 0.585 -1.201 -16.938 1 71.31 88 PHE A C 1
ATOM 695 O O . PHE A 1 88 ? 1.275 -1.57 -17.891 1 71.31 88 PHE A O 1
ATOM 702 N N . LEU A 1 89 ? -0.651 -1.663 -16.734 1 70.12 89 LEU A N 1
ATOM 703 C CA . LEU A 1 89 ? -1.27 -2.619 -17.641 1 70.12 89 LEU A CA 1
ATOM 704 C C . LEU A 1 89 ? -1.591 -1.965 -18.984 1 70.12 89 LEU A C 1
ATOM 706 O O . LEU A 1 89 ? -1.584 -2.631 -20.031 1 70.12 89 LEU A O 1
ATOM 710 N N . ASP A 1 90 ? -2.119 -0.888 -18.812 1 65.5 90 ASP A N 1
ATOM 711 C CA . ASP A 1 90 ? -2.461 -0.193 -20.047 1 65.5 90 ASP A CA 1
ATOM 712 C C . ASP A 1 90 ? -1.265 -0.137 -20.984 1 65.5 90 ASP A C 1
ATOM 714 O O . ASP A 1 90 ? -1.426 0.094 -22.188 1 65.5 90 ASP A O 1
ATOM 718 N N . SER A 1 91 ? -0.161 -0.411 -20.281 1 56.31 91 SER A N 1
ATOM 719 C CA . SER A 1 91 ? 0.904 -0.65 -21.25 1 56.31 91 SER A CA 1
ATOM 720 C C . SER A 1 91 ? 0.764 -2.025 -21.906 1 56.31 91 SER A C 1
ATOM 722 O O . SER A 1 91 ? 0.69 -3.039 -21.203 1 56.31 91 SER A O 1
ATOM 724 N N . PRO A 1 92 ? 0.182 -2.092 -22.875 1 49.62 92 PRO A N 1
ATOM 725 C CA . PRO A 1 92 ? -0.245 -3.299 -23.594 1 49.62 92 PRO A CA 1
ATOM 726 C C . PRO A 1 92 ? 0.753 -4.445 -23.453 1 49.62 92 PRO A C 1
ATOM 728 O O . PRO A 1 92 ? 1.899 -4.328 -23.891 1 49.62 92 PRO A O 1
ATOM 731 N N . VAL A 1 93 ? 1.03 -4.973 -22.312 1 48.47 93 VAL A N 1
ATOM 732 C CA . VAL A 1 93 ? 1.756 -6.223 -22.516 1 48.47 93 VAL A CA 1
ATOM 733 C C . VAL A 1 93 ? 0.999 -7.105 -23.5 1 48.47 93 VAL A C 1
ATOM 735 O O . VAL A 1 93 ? -0.224 -7.238 -23.422 1 48.47 93 VAL A O 1
ATOM 738 N N . VAL A 1 94 ? 1.378 -7.195 -24.641 1 43.03 94 VAL A N 1
ATOM 739 C CA . VAL A 1 94 ? 0.91 -8.039 -25.734 1 43.03 94 VAL A CA 1
ATOM 740 C C . VAL A 1 94 ? 0.624 -9.445 -25.219 1 43.03 94 VAL A C 1
ATOM 742 O O . VAL A 1 94 ? 1.548 -10.195 -24.891 1 43.03 94 VAL A O 1
ATOM 745 N N . LEU A 1 95 ? 0.072 -9.586 -24 1 44.97 95 LEU A N 1
ATOM 746 C CA . LEU A 1 95 ? -0.219 -10.992 -23.75 1 44.97 95 LEU A CA 1
ATOM 747 C C . LEU A 1 95 ? -0.863 -11.641 -24.969 1 44.97 95 LEU A C 1
ATOM 749 O O . LEU A 1 95 ? -1.7 -11.023 -25.641 1 44.97 95 LEU A O 1
ATOM 753 N N . PRO A 1 96 ? -0.223 -12.57 -25.453 1 42.91 96 PRO A N 1
ATOM 754 C CA . PRO A 1 96 ? -0.802 -13.297 -26.578 1 42.91 96 PRO A CA 1
ATOM 755 C C . PRO A 1 96 ? -2.238 -13.75 -26.328 1 42.91 96 PRO A C 1
ATOM 757 O O . PRO A 1 96 ? -2.52 -14.367 -25.297 1 42.91 96 PRO A O 1
ATOM 760 N N . ARG A 1 97 ? -3.211 -12.773 -26.172 1 43.19 97 ARG A N 1
ATOM 761 C CA . ARG A 1 97 ? -4.59 -13.258 -26.188 1 43.19 97 ARG A CA 1
ATOM 762 C C . ARG A 1 97 ? -4.691 -14.586 -26.938 1 43.19 97 ARG A C 1
ATOM 764 O O . ARG A 1 97 ? -4.262 -14.703 -28.078 1 43.19 97 ARG A O 1
ATOM 771 N N . GLU A 1 98 ? -4.484 -15.68 -26.203 1 41.75 98 GLU A N 1
ATOM 772 C CA . GLU A 1 98 ? -4.754 -16.938 -26.922 1 41.75 98 GLU A CA 1
ATOM 773 C C . GLU A 1 98 ? -5.973 -16.797 -27.828 1 41.75 98 GLU A C 1
ATOM 775 O O . GLU A 1 98 ? -7.09 -16.594 -27.344 1 41.75 98 GLU A O 1
ATOM 780 N N . GLN A 1 99 ? -5.996 -15.984 -28.859 1 32.22 99 GLN A N 1
ATOM 781 C CA . GLN A 1 99 ? -6.926 -16.453 -29.891 1 32.22 99 GLN A CA 1
ATOM 782 C C . GLN A 1 99 ? -6.793 -17.969 -30.094 1 32.22 99 GLN A C 1
ATOM 784 O O . GLN A 1 99 ? -5.688 -18.5 -30.062 1 32.22 99 GLN A O 1
ATOM 789 N N . MET B 1 1 ? 21.391 6.613 6.711 1 37.59 1 MET B N 1
ATOM 790 C CA . MET B 1 1 ? 20.25 7.488 6.461 1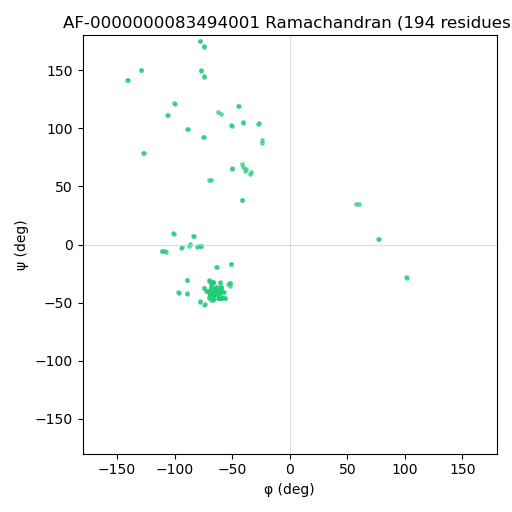 37.59 1 MET B CA 1
ATOM 791 C C . MET B 1 1 ? 19.188 6.773 5.641 1 37.59 1 MET B C 1
ATOM 793 O O . MET B 1 1 ? 19.484 6.152 4.621 1 37.59 1 MET B O 1
ATOM 797 N N . ALA B 1 2 ? 18.375 6.285 6.266 1 46.06 2 ALA B N 1
ATOM 798 C CA . ALA B 1 2 ? 17.484 5.371 5.562 1 46.06 2 ALA B CA 1
ATOM 799 C C . ALA B 1 2 ? 17.109 5.918 4.191 1 46.06 2 ALA B C 1
ATOM 801 O O . ALA B 1 2 ? 16.969 7.133 4.016 1 46.06 2 ALA B O 1
ATOM 802 N N . ALA B 1 3 ? 17.594 5.449 3.236 1 52.75 3 ALA B N 1
ATOM 803 C CA . ALA B 1 3 ? 17.266 5.902 1.887 1 52.75 3 ALA B CA 1
ATOM 804 C C . ALA B 1 3 ? 15.859 6.484 1.828 1 52.75 3 ALA B C 1
ATOM 806 O O . ALA B 1 3 ? 14.898 5.855 2.283 1 52.75 3 ALA B O 1
ATOM 807 N N . PRO B 1 4 ? 15.75 7.859 1.782 1 64.94 4 PRO B N 1
ATOM 808 C CA . PRO B 1 4 ? 14.453 8.539 1.763 1 64.94 4 PRO B CA 1
ATOM 809 C C . PRO B 1 4 ? 13.438 7.855 0.853 1 64.94 4 PRO B C 1
ATOM 811 O O . PRO B 1 4 ? 13.547 7.938 -0.373 1 64.94 4 PRO B O 1
ATOM 814 N N . GLN B 1 5 ? 12.984 6.668 1.238 1 73.75 5 GLN B N 1
ATOM 815 C CA . GLN B 1 5 ? 11.977 6 0.416 1 73.75 5 GLN B CA 1
ATOM 816 C C . GLN B 1 5 ? 10.711 6.848 0.3 1 73.75 5 GLN B C 1
ATOM 818 O O . GLN B 1 5 ? 10.211 7.363 1.302 1 73.75 5 GLN B O 1
ATOM 823 N N . THR B 1 6 ? 10.492 7.312 -0.907 1 87.94 6 THR B N 1
ATOM 824 C CA . THR B 1 6 ? 9.305 8.125 -1.164 1 87.94 6 THR B CA 1
ATOM 825 C C . THR B 1 6 ? 8.062 7.25 -1.254 1 87.94 6 THR B C 1
ATOM 827 O O . THR B 1 6 ? 8.164 6.035 -1.446 1 87.94 6 THR B O 1
ATOM 830 N N . LEU B 1 7 ? 6.934 7.766 -0.889 1 91.12 7 LEU B N 1
ATOM 831 C CA . LEU B 1 7 ? 5.648 7.082 -0.985 1 91.12 7 LEU B CA 1
ATOM 832 C C . LEU B 1 7 ? 5.426 6.539 -2.393 1 91.12 7 LEU B C 1
ATOM 834 O O . LEU B 1 7 ? 4.906 5.434 -2.562 1 91.12 7 LEU B O 1
ATOM 838 N N . GLN B 1 8 ? 5.91 7.219 -3.34 1 91.69 8 GLN B N 1
ATOM 839 C CA . GLN B 1 8 ? 5.789 6.82 -4.738 1 91.69 8 GLN B CA 1
ATOM 840 C C . GLN B 1 8 ? 6.531 5.516 -5.008 1 91.69 8 GLN B C 1
ATOM 842 O O . GLN B 1 8 ? 6.031 4.645 -5.719 1 91.69 8 GLN B O 1
ATOM 847 N N . GLN B 1 9 ? 7.656 5.441 -4.43 1 91 9 GLN B N 1
ATOM 848 C CA . GLN B 1 9 ? 8.461 4.234 -4.602 1 91 9 GLN B CA 1
ATOM 849 C C . GLN B 1 9 ? 7.781 3.029 -3.957 1 91 9 GLN B C 1
ATOM 851 O O . GLN B 1 9 ? 7.809 1.926 -4.508 1 91 9 GLN B O 1
ATOM 856 N N . ALA B 1 10 ? 7.191 3.309 -2.746 1 93.19 10 ALA B N 1
ATOM 857 C CA . ALA B 1 10 ? 6.5 2.236 -2.031 1 93.19 10 ALA B CA 1
ATOM 858 C C . ALA B 1 10 ? 5.332 1.698 -2.85 1 93.19 10 ALA B C 1
ATOM 860 O O . ALA B 1 10 ? 5.172 0.484 -2.994 1 93.19 10 ALA B O 1
ATOM 861 N N . LEU B 1 11 ? 4.57 2.609 -3.484 1 92.31 11 LEU B N 1
ATOM 862 C CA . LEU B 1 11 ? 3.43 2.219 -4.305 1 92.31 11 LEU B CA 1
ATOM 863 C C . LEU B 1 11 ? 3.887 1.454 -5.543 1 92.31 11 LEU B C 1
ATOM 865 O O . LEU B 1 11 ? 3.289 0.44 -5.906 1 92.31 11 LEU B O 1
ATOM 869 N N . ALA B 1 12 ? 4.961 1.893 -6.168 1 90.12 12 ALA B N 1
ATOM 870 C CA . ALA B 1 12 ? 5.508 1.252 -7.363 1 90.12 12 ALA B CA 1
ATOM 871 C C . ALA B 1 12 ? 6.043 -0.141 -7.039 1 90.12 12 ALA B C 1
ATOM 873 O O . ALA B 1 12 ? 5.836 -1.084 -7.809 1 90.12 12 ALA B O 1
ATOM 874 N N . VAL B 1 13 ? 6.648 -0.271 -5.891 1 91.81 13 VAL B N 1
ATOM 875 C CA . VAL B 1 13 ? 7.215 -1.546 -5.465 1 91.81 13 VAL B CA 1
ATOM 876 C C . VAL B 1 13 ? 6.098 -2.566 -5.262 1 91.81 13 VAL B C 1
ATOM 878 O O . VAL B 1 13 ? 6.23 -3.73 -5.648 1 91.81 13 VAL B O 1
ATOM 881 N N . LEU B 1 14 ? 4.992 -2.09 -4.664 1 93.19 14 LEU B N 1
ATOM 882 C CA . LEU B 1 14 ? 3.854 -2.967 -4.43 1 93.19 14 LEU B CA 1
ATOM 883 C C . LEU B 1 14 ? 3.318 -3.529 -5.742 1 93.19 14 LEU B C 1
ATOM 885 O O . LEU B 1 14 ? 3.143 -4.742 -5.875 1 93.19 14 LEU B O 1
ATOM 889 N N . VAL B 1 15 ? 3.162 -2.664 -6.73 1 92.31 15 VAL B N 1
ATOM 890 C CA . VAL B 1 15 ? 2.621 -3.057 -8.031 1 92.31 15 VAL B CA 1
ATOM 891 C C . VAL B 1 15 ? 3.652 -3.891 -8.789 1 92.31 15 VAL B C 1
ATOM 893 O O . VAL B 1 15 ? 3.316 -4.922 -9.375 1 92.31 15 VAL B O 1
ATOM 896 N N . CYS B 1 16 ? 4.961 -3.482 -8.703 1 89.19 16 CYS B N 1
ATOM 897 C CA . CYS B 1 16 ? 6.035 -4.156 -9.422 1 89.19 16 CYS B CA 1
ATOM 898 C C . CYS B 1 16 ? 6.277 -5.551 -8.859 1 89.19 16 CYS B C 1
ATOM 900 O O . CYS B 1 16 ? 6.508 -6.5 -9.609 1 89.19 16 CYS B O 1
ATOM 902 N N . THR B 1 17 ? 6.246 -5.59 -7.57 1 92.75 17 THR B N 1
ATOM 903 C CA . THR B 1 17 ? 6.438 -6.879 -6.918 1 92.75 17 THR B CA 1
ATOM 904 C C . THR B 1 17 ? 5.348 -7.859 -7.328 1 92.75 17 THR B C 1
ATOM 906 O O . THR B 1 17 ? 5.633 -9.016 -7.648 1 92.75 17 THR B O 1
ATOM 909 N N . PHE B 1 18 ? 4.109 -7.414 -7.312 1 92.88 18 PHE B N 1
ATOM 910 C CA . PHE B 1 18 ? 2.982 -8.234 -7.742 1 92.88 18 PHE B CA 1
ATOM 911 C C . PHE B 1 18 ? 3.191 -8.734 -9.172 1 92.88 18 PHE B C 1
ATOM 913 O O . PHE B 1 18 ? 3.014 -9.922 -9.453 1 92.88 18 PHE B O 1
ATOM 920 N N . GLN B 1 19 ? 3.59 -7.875 -10.023 1 88.88 19 GLN B N 1
ATOM 921 C CA . GLN B 1 19 ? 3.77 -8.203 -11.43 1 88.88 19 GLN B CA 1
ATOM 922 C C . GLN B 1 19 ? 4.941 -9.164 -11.625 1 88.88 19 GLN B C 1
ATOM 924 O O . GLN B 1 19 ? 4.883 -10.062 -12.469 1 88.88 19 GLN B O 1
ATOM 929 N N . ARG B 1 20 ? 5.969 -8.898 -10.812 1 90 20 ARG B N 1
ATOM 930 C CA . ARG B 1 20 ? 7.176 -9.711 -10.906 1 90 20 ARG B CA 1
ATOM 931 C C . ARG B 1 20 ? 6.891 -11.164 -10.547 1 90 20 ARG B C 1
ATOM 933 O O . ARG B 1 20 ? 7.398 -12.086 -11.195 1 90 20 ARG B O 1
ATOM 940 N N . TYR B 1 21 ? 6.102 -11.344 -9.562 1 92.25 21 TYR B N 1
ATOM 941 C CA . TYR B 1 21 ? 5.809 -12.695 -9.086 1 92.25 21 TYR B CA 1
ATOM 942 C C . TYR B 1 21 ? 4.605 -13.281 -9.82 1 92.25 21 TYR B C 1
ATOM 944 O O . TYR B 1 21 ? 4.508 -14.492 -9.992 1 92.25 21 TYR B O 1
ATOM 952 N N . SER B 1 22 ? 3.664 -12.438 -10.234 1 89.62 22 SER B N 1
ATOM 953 C CA . SER B 1 22 ? 2.457 -12.883 -10.922 1 89.62 22 SER B CA 1
ATOM 954 C C . SER B 1 22 ? 2.781 -13.398 -12.328 1 89.62 22 SER B C 1
ATOM 956 O O . SER B 1 22 ? 2.09 -14.273 -12.844 1 89.62 22 SER B O 1
ATOM 958 N N . LYS B 1 23 ? 3.799 -12.867 -12.961 1 82.94 23 LYS B N 1
ATOM 959 C CA . LYS B 1 23 ? 4.156 -13.219 -14.328 1 82.94 23 LYS B CA 1
ATOM 960 C C . LYS B 1 23 ? 4.941 -14.523 -14.383 1 82.94 23 LYS B C 1
ATOM 962 O O . LYS B 1 23 ? 5.262 -15.023 -15.461 1 82.94 23 LYS B O 1
ATOM 967 N N . GLN B 1 24 ? 5.172 -15.031 -13.211 1 86.06 24 GLN B N 1
ATOM 968 C CA . GLN B 1 24 ? 6 -16.234 -13.156 1 86.06 24 GLN B CA 1
ATOM 969 C C . GLN B 1 24 ? 5.32 -17.406 -13.859 1 86.06 24 GLN B C 1
ATOM 971 O O . GLN B 1 24 ? 5.969 -18.156 -14.586 1 86.06 24 GLN B O 1
ATOM 976 N N . GLU B 1 25 ? 3.967 -17.562 -13.672 1 81.69 25 GLU B N 1
ATOM 977 C CA . GLU B 1 25 ? 3.252 -18.672 -14.281 1 81.69 25 GLU B CA 1
ATOM 978 C C . GLU B 1 25 ? 2.504 -18.234 -15.531 1 81.69 25 GLU B C 1
ATOM 980 O O . GLU B 1 25 ? 1.783 -19.016 -16.141 1 81.69 25 GLU B O 1
ATOM 985 N N . GLY B 1 26 ? 2.709 -17.047 -16.016 1 78.19 26 GLY B N 1
ATOM 986 C CA . GLY B 1 26 ? 2.121 -16.594 -17.266 1 78.19 26 GLY B CA 1
ATOM 987 C C . GLY B 1 26 ? 0.922 -15.68 -17.062 1 78.19 26 GLY B C 1
ATOM 988 O O . GLY B 1 26 ? 0.457 -15.031 -18 1 78.19 26 GLY B O 1
ATOM 989 N N . ASP B 1 27 ? 0.217 -15.914 -15.875 1 81.5 27 ASP B N 1
ATOM 990 C CA . ASP B 1 27 ? -0.894 -15.016 -15.594 1 81.5 27 ASP B CA 1
ATOM 991 C C . ASP B 1 27 ? -0.42 -13.789 -14.812 1 81.5 27 ASP B C 1
ATOM 993 O O . ASP B 1 27 ? -0.085 -13.891 -13.633 1 81.5 27 ASP B O 1
ATOM 997 N N . ARG B 1 28 ? -0.245 -12.773 -15.555 1 80.31 28 ARG B N 1
ATOM 998 C CA . ARG B 1 28 ? 0.343 -11.57 -14.984 1 80.31 28 ARG B CA 1
ATOM 999 C C . ARG B 1 28 ? -0.681 -10.797 -14.156 1 80.31 28 ARG B C 1
ATOM 1001 O O . ARG B 1 28 ? -0.352 -9.781 -13.539 1 80.31 28 ARG B O 1
ATOM 1008 N N . PHE B 1 29 ? -1.898 -11.289 -14.109 1 86.62 29 PHE B N 1
ATOM 1009 C CA . PHE B 1 29 ? -2.951 -10.523 -13.453 1 86.62 29 PHE B CA 1
ATOM 1010 C C . PHE B 1 29 ? -3.393 -11.203 -12.164 1 86.62 29 PHE B C 1
ATOM 1012 O O . PHE B 1 29 ? -4.172 -10.641 -11.398 1 86.62 29 PHE B O 1
ATOM 1019 N N . THR B 1 30 ? -2.848 -12.367 -11.953 1 91.38 30 THR B N 1
ATOM 1020 C CA . THR B 1 30 ? -3.248 -13.109 -10.766 1 91.38 30 THR B CA 1
ATOM 1021 C C . THR B 1 30 ? -2.045 -13.812 -10.133 1 91.38 30 THR B C 1
ATOM 1023 O O . THR B 1 30 ? -1.085 -14.148 -10.828 1 91.38 30 THR B O 1
ATOM 1026 N N . LEU B 1 31 ? -1.983 -13.836 -8.828 1 94.06 31 LEU B N 1
ATOM 1027 C CA . LEU B 1 31 ? -0.965 -14.555 -8.07 1 94.06 31 LEU B CA 1
ATOM 1028 C C . LEU B 1 31 ? -1.507 -15.883 -7.562 1 94.06 31 LEU B C 1
ATOM 1030 O O . LEU B 1 31 ? -2.529 -15.922 -6.871 1 94.06 31 LEU B O 1
ATOM 1034 N N . SER B 1 32 ? -0.843 -16.953 -7.973 1 94.06 32 SER B N 1
ATOM 1035 C CA . SER B 1 32 ? -1.242 -18.266 -7.473 1 94.06 32 SER B CA 1
ATOM 1036 C C . SER B 1 32 ? -0.793 -18.469 -6.027 1 94.06 32 SER B C 1
ATOM 1038 O O . SER B 1 32 ? -0.008 -17.672 -5.5 1 94.06 32 SER B O 1
ATOM 1040 N N . ARG B 1 33 ? -1.243 -19.5 -5.43 1 92.69 33 ARG B N 1
ATOM 1041 C CA . ARG B 1 33 ? -0.89 -19.812 -4.047 1 92.69 33 ARG B CA 1
ATOM 1042 C C . ARG B 1 33 ? 0.621 -19.938 -3.885 1 92.69 33 ARG B C 1
ATOM 1044 O O . ARG B 1 33 ? 1.192 -19.422 -2.92 1 92.69 33 ARG B O 1
ATOM 1051 N N . GLY B 1 34 ? 1.166 -20.547 -4.855 1 93.38 34 GLY B N 1
ATOM 1052 C CA . GLY B 1 34 ? 2.605 -20.734 -4.816 1 93.38 34 GLY B CA 1
ATOM 1053 C C . GLY B 1 34 ? 3.387 -19.453 -5.016 1 93.38 34 GLY B C 1
ATOM 1054 O O . GLY B 1 34 ? 4.398 -19.219 -4.348 1 93.38 34 GLY B O 1
ATOM 1055 N N . GLU B 1 35 ? 2.889 -18.641 -5.918 1 95.75 35 GLU B N 1
ATOM 1056 C CA . GLU B 1 35 ? 3.545 -17.375 -6.203 1 95.75 35 GLU B CA 1
ATOM 1057 C C . GLU B 1 35 ? 3.438 -16.422 -5.016 1 95.75 35 GLU B C 1
ATOM 1059 O O . GLU B 1 35 ? 4.406 -15.742 -4.672 1 95.75 35 GLU B O 1
ATOM 1064 N N . LEU B 1 36 ? 2.207 -16.438 -4.461 1 94.12 36 LEU B N 1
ATOM 1065 C CA . LEU B 1 36 ? 1.99 -15.594 -3.297 1 94.12 36 LEU B CA 1
ATOM 1066 C C . LEU B 1 36 ? 2.881 -16.016 -2.137 1 94.12 36 LEU B C 1
ATOM 1068 O O . LEU B 1 36 ? 3.488 -15.172 -1.472 1 94.12 36 LEU B O 1
ATOM 1072 N N . LYS B 1 37 ? 2.986 -17.266 -1.96 1 93.69 37 LYS B N 1
ATOM 1073 C CA . LYS B 1 37 ? 3.828 -17.812 -0.899 1 93.69 37 LYS B CA 1
ATOM 1074 C C . LYS B 1 37 ? 5.289 -17.422 -1.102 1 93.69 37 LYS B C 1
ATOM 1076 O O . LYS B 1 37 ? 5.957 -16.984 -0.163 1 93.69 37 LYS B O 1
ATOM 1081 N N . GLU B 1 38 ? 5.715 -17.578 -2.297 1 94.31 38 GLU B N 1
ATOM 1082 C CA . GLU B 1 38 ? 7.09 -17.234 -2.635 1 94.31 38 GLU B CA 1
ATOM 1083 C C . GLU B 1 38 ? 7.348 -15.742 -2.42 1 94.31 38 GLU B C 1
ATOM 1085 O O . GLU B 1 38 ? 8.383 -15.359 -1.879 1 94.31 38 GLU B O 1
ATOM 1090 N N . LEU B 1 39 ? 6.34 -15.008 -2.885 1 93.5 39 LEU B N 1
ATOM 1091 C CA . LEU B 1 39 ? 6.43 -13.562 -2.73 1 93.5 39 LEU B CA 1
ATOM 1092 C C . LEU B 1 39 ? 6.555 -13.18 -1.261 1 93.5 39 LEU B C 1
ATOM 1094 O O . LEU B 1 39 ? 7.434 -12.391 -0.893 1 93.5 39 LEU B O 1
ATOM 1098 N N . LEU B 1 40 ? 5.742 -13.781 -0.421 1 93.31 40 LEU B N 1
ATOM 1099 C CA . LEU B 1 40 ? 5.742 -13.477 1.005 1 93.31 40 LEU B CA 1
ATOM 1100 C C . LEU B 1 40 ? 7.02 -13.977 1.668 1 93.31 40 LEU B C 1
ATOM 1102 O O . LEU B 1 40 ? 7.613 -13.273 2.494 1 93.31 40 LEU B O 1
ATOM 1106 N N . GLU B 1 41 ? 7.496 -15.141 1.295 1 93.88 41 GLU B N 1
ATOM 1107 C CA . GLU B 1 41 ? 8.688 -15.75 1.885 1 93.88 41 GLU B CA 1
ATOM 1108 C C . GLU B 1 41 ? 9.938 -14.945 1.548 1 93.88 41 GLU B C 1
ATOM 1110 O O . GLU B 1 41 ? 10.859 -14.844 2.365 1 93.88 41 GLU B O 1
ATOM 1115 N N . LYS B 1 42 ? 9.844 -14.391 0.381 1 92.94 42 LYS B N 1
ATOM 1116 C CA . LYS B 1 42 ? 11.008 -13.664 -0.099 1 92.94 42 LYS B CA 1
ATOM 1117 C C . LYS B 1 42 ? 10.969 -12.203 0.342 1 92.94 42 LYS B C 1
ATOM 1119 O O . LYS B 1 42 ? 11.984 -11.641 0.746 1 92.94 42 LYS B O 1
ATOM 1124 N N . GLU B 1 43 ? 9.758 -11.664 0.229 1 92.38 43 GLU B N 1
ATOM 1125 C CA . GLU B 1 43 ? 9.617 -10.234 0.462 1 92.38 43 GLU B CA 1
ATOM 1126 C C . GLU B 1 43 ? 9.164 -9.945 1.891 1 92.38 43 GLU B C 1
ATOM 1128 O O . GLU B 1 43 ? 9.57 -8.953 2.49 1 92.38 43 GLU B O 1
ATOM 1133 N N . LEU B 1 44 ? 8.266 -10.711 2.41 1 89.88 44 LEU B N 1
ATOM 1134 C CA . LEU B 1 44 ? 7.727 -10.523 3.752 1 89.88 44 LEU B CA 1
ATOM 1135 C C . LEU B 1 44 ? 7.824 -11.812 4.559 1 89.88 44 LEU B C 1
ATOM 1137 O O . LEU B 1 44 ? 6.812 -12.453 4.844 1 89.88 44 LEU B O 1
ATOM 1141 N N . PRO B 1 45 ? 9.039 -12.055 5.043 1 90.56 45 PRO B N 1
ATOM 1142 C CA . PRO B 1 45 ? 9.195 -13.289 5.816 1 90.56 45 PRO B CA 1
ATOM 1143 C C . PRO B 1 45 ? 8.359 -13.297 7.09 1 90.56 45 PRO B C 1
ATOM 1145 O O . PRO B 1 45 ? 8.031 -14.367 7.613 1 90.56 45 PRO B O 1
ATOM 1148 N N . SER B 1 46 ? 7.953 -12.188 7.539 1 86.88 46 SER B N 1
ATOM 1149 C CA . SER B 1 46 ? 7.094 -12.062 8.711 1 86.88 46 SER B CA 1
ATOM 1150 C C . SER B 1 46 ? 5.715 -12.656 8.453 1 86.88 46 SER B C 1
ATOM 1152 O O . SER B 1 46 ? 5.094 -13.227 9.359 1 86.88 46 SER B O 1
ATOM 1154 N N . LEU B 1 47 ? 5.289 -12.562 7.238 1 89.5 47 LEU B N 1
ATOM 1155 C CA . LEU B 1 47 ? 3.969 -13.062 6.859 1 89.5 47 LEU B CA 1
ATOM 1156 C C . LEU B 1 47 ? 4.086 -14.32 6.016 1 89.5 47 LEU B C 1
ATOM 1158 O O . LEU B 1 47 ? 3.076 -14.922 5.645 1 89.5 47 LEU B O 1
ATOM 1162 N N . GLY B 1 48 ? 5.324 -14.703 5.652 1 90.75 48 GLY B N 1
ATOM 1163 C CA . GLY B 1 48 ? 5.574 -15.82 4.762 1 90.75 48 GLY B CA 1
ATOM 1164 C C . GLY B 1 48 ? 5.57 -17.156 5.477 1 90.75 48 GLY B C 1
ATOM 1165 O O . GLY B 1 48 ? 5.797 -18.203 4.852 1 90.75 48 GLY B O 1
ATOM 1166 N N . ASP B 1 49 ? 5.18 -17.016 6.773 1 91.88 49 ASP B N 1
ATOM 1167 C CA . ASP B 1 49 ? 5.109 -18.266 7.516 1 91.88 49 ASP B CA 1
ATOM 1168 C C . ASP B 1 49 ? 3.877 -19.078 7.117 1 91.88 49 ASP B C 1
ATOM 1170 O O . ASP B 1 49 ? 2.846 -18.5 6.75 1 91.88 49 ASP B O 1
ATOM 1174 N N . GLU B 1 50 ? 4.008 -20.422 7.113 1 89.88 50 GLU B N 1
ATOM 1175 C CA . GLU B 1 50 ? 2.932 -21.312 6.684 1 89.88 50 GLU B CA 1
ATOM 1176 C C . GLU B 1 50 ? 1.638 -21.016 7.438 1 89.88 50 GLU B C 1
ATOM 1178 O O . GLU B 1 50 ? 0.554 -21.016 6.848 1 89.88 50 GLU B O 1
ATOM 1183 N N . GLY B 1 51 ? 1.725 -20.641 8.625 1 92.06 51 GLY B N 1
ATOM 1184 C CA . GLY B 1 51 ? 0.553 -20.312 9.43 1 92.06 51 GLY B CA 1
ATOM 1185 C C . GLY B 1 51 ? -0.078 -18.984 9.062 1 92.06 51 GLY B C 1
ATOM 1186 O O . GLY B 1 51 ? -1.283 -18.922 8.812 1 92.06 51 GLY B O 1
ATOM 1187 N N . ALA B 1 52 ? 0.744 -18.078 9.047 1 87.38 52 ALA B N 1
ATOM 1188 C CA . ALA B 1 52 ? 0.279 -16.734 8.727 1 87.38 52 ALA B CA 1
ATOM 1189 C C . ALA B 1 52 ? -0.141 -16.641 7.262 1 87.38 52 ALA B C 1
ATOM 1191 O O . ALA B 1 52 ? -1.14 -15.984 6.938 1 87.38 52 ALA B O 1
ATOM 1192 N N . PHE B 1 53 ? 0.527 -17.406 6.484 1 90.44 53 PHE B N 1
ATOM 1193 C CA . PHE B 1 53 ? 0.263 -17.406 5.051 1 90.44 53 PHE B CA 1
ATOM 1194 C C . PHE B 1 53 ? -1.111 -18 4.758 1 90.44 53 PHE B C 1
ATOM 1196 O O . PHE B 1 53 ? -1.887 -17.438 3.988 1 90.44 53 PHE B O 1
ATOM 1203 N N . GLU B 1 54 ? -1.462 -19.188 5.352 1 92.25 54 GLU B N 1
ATOM 1204 C CA . GLU B 1 54 ? -2.727 -19.875 5.113 1 92.25 54 GLU B CA 1
ATOM 1205 C C . GLU B 1 54 ? -3.914 -19 5.516 1 92.25 54 GLU B C 1
ATOM 1207 O O . GLU B 1 54 ? -4.926 -18.969 4.812 1 92.25 54 GLU B O 1
ATOM 1212 N N . GLU B 1 55 ? -3.744 -18.344 6.613 1 92.31 55 GLU B N 1
ATOM 1213 C CA . GLU B 1 55 ? -4.805 -17.453 7.086 1 92.31 55 GLU B CA 1
ATOM 1214 C C . GLU B 1 55 ? -4.961 -16.25 6.172 1 92.31 55 GLU B C 1
ATOM 1216 O O . GLU B 1 55 ? -6.082 -15.867 5.824 1 92.31 55 GLU B O 1
ATOM 1221 N N . LEU B 1 56 ? -3.865 -15.758 5.816 1 89.31 56 LEU B N 1
ATOM 1222 C CA . LEU B 1 56 ? -3.846 -14.578 4.953 1 89.31 56 LEU B CA 1
ATOM 1223 C C . LEU B 1 56 ? -4.395 -14.914 3.568 1 89.31 56 LEU B C 1
ATOM 1225 O O . LEU B 1 56 ? -5.234 -14.18 3.039 1 89.31 56 LEU B O 1
ATOM 1229 N N . LEU B 1 57 ? -3.936 -16.016 3.035 1 90.44 57 LEU B N 1
ATOM 1230 C CA . LEU B 1 57 ? -4.367 -16.469 1.714 1 90.44 57 LEU B CA 1
ATOM 1231 C C . LEU B 1 57 ? -5.875 -16.688 1.682 1 90.44 57 LEU B C 1
ATOM 1233 O O . LEU B 1 57 ? -6.531 -16.359 0.688 1 90.44 57 LEU B O 1
ATOM 1237 N N . SER B 1 58 ? -6.355 -17.188 2.807 1 92.19 58 SER B N 1
ATOM 1238 C CA . SER B 1 58 ? -7.781 -17.484 2.906 1 92.19 58 SER B CA 1
ATOM 1239 C C . SER B 1 58 ? -8.609 -16.203 2.898 1 92.19 58 SER B C 1
ATOM 1241 O O . SER B 1 58 ? -9.695 -16.156 2.324 1 92.19 58 SER B O 1
ATOM 1243 N N . ILE B 1 59 ? -8.047 -15.203 3.463 1 88.94 59 ILE B N 1
ATOM 1244 C CA . ILE B 1 59 ? -8.711 -13.906 3.527 1 88.94 59 ILE B CA 1
ATOM 1245 C C . ILE B 1 59 ? -8.664 -13.234 2.158 1 88.94 59 ILE B C 1
ATOM 1247 O O . ILE B 1 59 ? -9.656 -12.656 1.706 1 88.94 59 ILE B O 1
ATOM 1251 N N . LEU B 1 60 ? -7.562 -13.438 1.532 1 89.62 60 LEU B N 1
ATOM 1252 C CA . LEU B 1 60 ? -7.336 -12.789 0.245 1 89.62 60 LEU B CA 1
ATOM 1253 C C . LEU B 1 60 ? -8.102 -13.508 -0.865 1 89.62 60 LEU B C 1
ATOM 1255 O O . LEU B 1 60 ? -8.672 -12.859 -1.744 1 89.62 60 LEU B O 1
ATOM 1259 N N . ASP B 1 61 ? -7.91 -14.883 -0.857 1 91.62 61 ASP B N 1
ATOM 1260 C CA . ASP B 1 61 ? -8.633 -15.695 -1.828 1 91.62 61 ASP B CA 1
ATOM 1261 C C . ASP B 1 61 ? -10.125 -15.711 -1.529 1 91.62 61 ASP B C 1
ATOM 1263 O O . ASP B 1 61 ? -10.719 -16.781 -1.349 1 91.62 61 ASP B O 1
ATOM 1267 N N . ALA B 1 62 ? -10.602 -14.406 -1.479 1 85.62 62 ALA B N 1
ATOM 1268 C CA . ALA B 1 62 ? -12.016 -14.266 -1.151 1 85.62 62 ALA B CA 1
ATOM 1269 C C . ALA B 1 62 ? -12.898 -14.969 -2.186 1 85.62 62 ALA B C 1
ATOM 1271 O O . ALA B 1 62 ? -13.984 -15.453 -1.861 1 85.62 62 ALA B O 1
ATOM 1272 N N . ASN B 1 63 ? -12.406 -14.977 -3.525 1 83.81 63 ASN B N 1
ATOM 1273 C CA . ASN B 1 63 ? -13.188 -15.602 -4.586 1 83.81 63 ASN B CA 1
ATOM 1274 C C . ASN B 1 63 ? -12.898 -17.094 -4.699 1 83.81 63 ASN B C 1
ATOM 1276 O O . ASN B 1 63 ? -13.438 -17.766 -5.574 1 83.81 63 ASN B O 1
ATOM 1280 N N . ARG B 1 64 ? -12.102 -17.828 -4.008 1 84.81 64 ARG B N 1
ATOM 1281 C CA . ARG B 1 64 ? -11.781 -19.25 -3.912 1 84.81 64 ARG B CA 1
ATOM 1282 C C . ARG B 1 64 ? -11.32 -19.797 -5.258 1 84.81 64 ARG B C 1
ATOM 1284 O O . ARG B 1 64 ? -11.719 -20.906 -5.656 1 84.81 64 ARG B O 1
ATOM 1291 N N . ASP B 1 65 ? -10.633 -19.016 -6.027 1 89.56 65 ASP B N 1
ATOM 1292 C CA . ASP B 1 65 ? -10.102 -19.484 -7.305 1 89.56 65 ASP B CA 1
ATOM 1293 C C . ASP B 1 65 ? -8.664 -20 -7.152 1 89.56 65 ASP B C 1
ATOM 1295 O O . ASP B 1 65 ? -8.117 -20.609 -8.07 1 89.5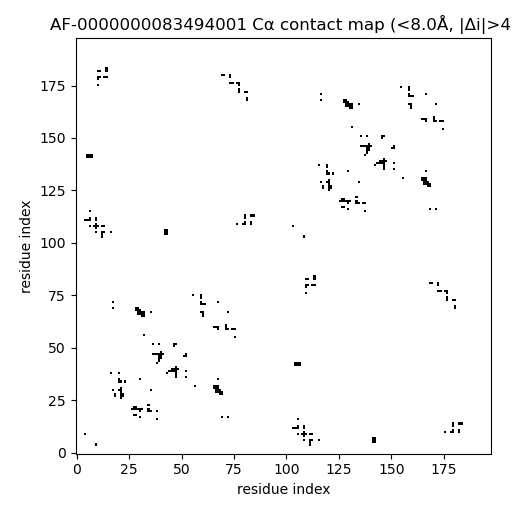6 65 ASP B O 1
ATOM 1299 N N . GLY B 1 66 ? -8.203 -19.859 -5.902 1 90.75 66 GLY B N 1
ATOM 1300 C CA . GLY B 1 66 ? -6.859 -20.312 -5.59 1 90.75 66 GLY B CA 1
ATOM 1301 C C . GLY B 1 66 ? -5.777 -19.375 -6.078 1 90.75 66 GLY B C 1
ATOM 1302 O O . GLY B 1 66 ? -4.605 -19.75 -6.145 1 90.75 66 GLY B O 1
ATOM 1303 N N . GLU B 1 67 ? -6.297 -18.188 -6.648 1 93.56 67 GLU B N 1
ATOM 1304 C CA . GLU B 1 67 ? -5.371 -17.172 -7.145 1 93.56 67 GLU B CA 1
ATOM 1305 C C . GLU B 1 67 ? -5.719 -15.797 -6.59 1 93.56 67 GLU B C 1
ATOM 1307 O O . GLU B 1 67 ? -6.852 -15.555 -6.164 1 93.56 67 GLU B O 1
ATOM 1312 N N . VAL B 1 68 ? -4.781 -15.039 -6.457 1 94.12 68 VAL B N 1
ATOM 1313 C CA . VAL B 1 68 ? -4.973 -13.688 -5.934 1 94.12 68 VAL B CA 1
ATOM 1314 C C . VAL B 1 68 ? -4.848 -12.672 -7.062 1 94.12 68 VAL B C 1
ATOM 1316 O O . VAL B 1 68 ? -3.783 -12.547 -7.676 1 94.12 68 VAL B O 1
ATOM 1319 N N . ASP B 1 69 ? -5.984 -12.016 -7.418 1 91.75 69 ASP B N 1
ATOM 1320 C CA . ASP B 1 69 ? -5.945 -10.977 -8.438 1 91.75 69 ASP B CA 1
ATOM 1321 C C . ASP B 1 69 ? -5.398 -9.672 -7.859 1 91.75 69 ASP B C 1
ATOM 1323 O O . ASP B 1 69 ? -5.133 -9.578 -6.66 1 91.75 69 ASP B O 1
ATOM 1327 N N . PHE B 1 70 ? -5.215 -8.703 -8.664 1 92.31 70 PHE B N 1
ATOM 1328 C CA . PHE B 1 70 ? -4.629 -7.441 -8.227 1 92.31 70 PHE B CA 1
ATOM 1329 C C . PHE B 1 70 ? -5.473 -6.805 -7.125 1 92.31 70 PHE B C 1
ATOM 1331 O O . PHE B 1 70 ? -4.938 -6.289 -6.145 1 92.31 70 PHE B O 1
ATOM 1338 N N . GLN B 1 71 ? -6.77 -6.969 -7.316 1 90.94 71 GLN B N 1
ATOM 1339 C CA . GLN B 1 71 ? -7.688 -6.391 -6.34 1 90.94 71 GLN B CA 1
ATOM 1340 C C . 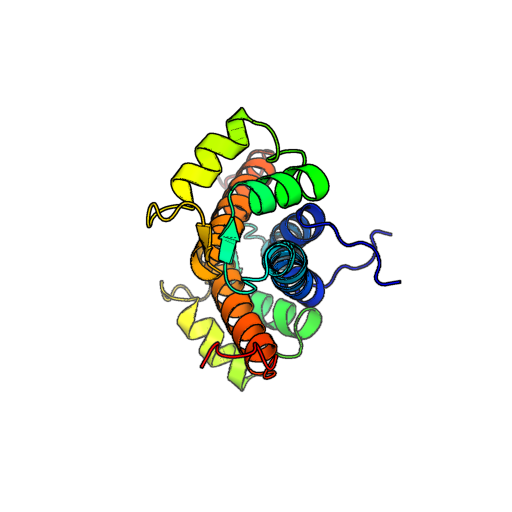GLN B 1 71 ? -7.531 -7.059 -4.977 1 90.94 71 GLN B C 1
ATOM 1342 O O . GLN B 1 71 ? -7.516 -6.383 -3.947 1 90.94 71 GLN B O 1
ATOM 1347 N N . GLU B 1 72 ? -7.402 -8.359 -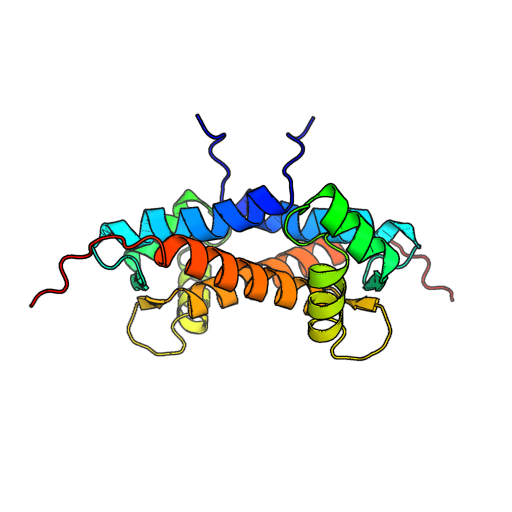4.957 1 94.75 72 GLU B N 1
ATOM 1348 C CA . GLU B 1 72 ? -7.219 -9.109 -3.717 1 94.75 72 GLU B CA 1
ATOM 1349 C C . GLU B 1 72 ? -5.852 -8.812 -3.096 1 94.75 72 GLU B C 1
ATOM 1351 O O . GLU B 1 72 ? -5.727 -8.742 -1.872 1 94.75 72 GLU B O 1
ATOM 1356 N N . TYR B 1 73 ? -4.887 -8.648 -4.008 1 93.44 73 TYR B N 1
ATOM 1357 C CA . TYR B 1 73 ? -3.541 -8.305 -3.557 1 93.44 73 TYR B CA 1
ATOM 1358 C C . TYR B 1 73 ? -3.525 -6.949 -2.861 1 93.44 73 TYR B C 1
ATOM 1360 O O . TYR B 1 73 ? -2.9 -6.789 -1.812 1 93.44 73 TYR B O 1
ATOM 1368 N N . ILE B 1 74 ? -4.258 -6.012 -3.443 1 94.19 74 ILE B N 1
ATOM 1369 C CA . ILE B 1 74 ? -4.309 -4.66 -2.893 1 94.19 74 ILE B CA 1
ATOM 1370 C C . ILE B 1 74 ? -5.008 -4.684 -1.535 1 94.19 74 ILE B C 1
ATOM 1372 O O . ILE B 1 74 ? -4.625 -3.949 -0.621 1 94.1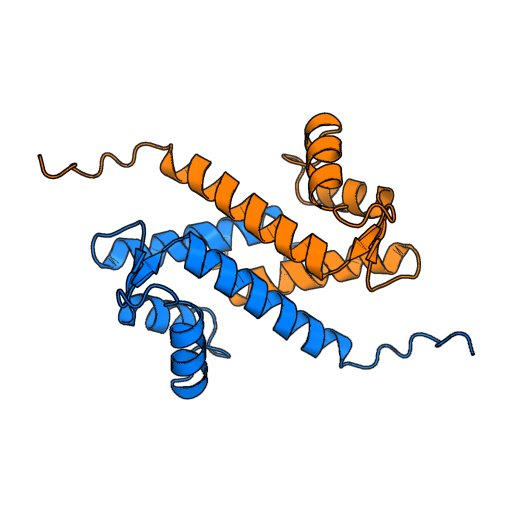9 74 ILE B O 1
ATOM 1376 N N . ARG B 1 75 ? -6.012 -5.5 -1.429 1 90.69 75 ARG B N 1
ATOM 1377 C CA . ARG B 1 75 ? -6.699 -5.648 -0.15 1 90.69 75 ARG B CA 1
ATOM 1378 C C . ARG B 1 75 ? -5.754 -6.188 0.918 1 90.69 75 ARG B C 1
ATOM 1380 O O . ARG B 1 75 ? -5.797 -5.754 2.072 1 90.69 75 ARG B O 1
ATOM 1387 N N . PHE B 1 76 ? -4.895 -7.117 0.478 1 91.88 76 PHE B N 1
ATOM 1388 C CA . PHE B 1 76 ? -3.883 -7.672 1.368 1 91.88 76 PHE B CA 1
ATOM 1389 C C . PHE B 1 76 ? -2.939 -6.578 1.86 1 91.88 76 PHE B C 1
ATOM 1391 O O . PHE B 1 76 ? -2.643 -6.5 3.053 1 91.88 76 PHE B O 1
ATOM 1398 N N . VAL B 1 77 ? -2.51 -5.781 0.926 1 93.56 77 VAL B N 1
ATOM 1399 C CA . VAL B 1 77 ? -1.594 -4.691 1.243 1 93.56 77 VAL B CA 1
ATOM 1400 C C . VAL B 1 77 ? -2.244 -3.744 2.252 1 93.56 77 VAL B C 1
ATOM 1402 O O . VAL B 1 77 ? -1.604 -3.32 3.217 1 93.56 77 VAL B O 1
ATOM 1405 N N . ALA B 1 78 ? -3.547 -3.469 2.1 1 93.06 78 ALA B N 1
ATOM 1406 C CA . ALA B 1 78 ? -4.293 -2.584 2.99 1 93.06 78 ALA B CA 1
ATOM 1407 C C . ALA B 1 78 ? -4.398 -3.178 4.391 1 93.06 78 ALA B C 1
ATOM 1409 O O . ALA B 1 78 ? -4.164 -2.486 5.387 1 93.06 78 ALA B O 1
ATOM 1410 N N . VAL B 1 79 ? -4.684 -4.477 4.418 1 89.94 79 VAL B N 1
ATOM 1411 C CA . VAL B 1 79 ? -4.824 -5.168 5.695 1 89.94 79 VAL B CA 1
ATOM 1412 C C . VAL B 1 79 ? -3.471 -5.23 6.398 1 89.94 79 VAL B C 1
ATOM 1414 O O . VAL B 1 79 ? -3.381 -5.004 7.609 1 89.94 79 VAL B O 1
ATOM 1417 N N . ALA B 1 80 ? -2.424 -5.527 5.613 1 90.19 80 ALA B N 1
ATOM 1418 C CA . ALA B 1 80 ? -1.069 -5.613 6.156 1 90.19 80 ALA B CA 1
ATOM 1419 C C . ALA B 1 80 ? -0.63 -4.281 6.75 1 90.19 80 ALA B C 1
ATOM 1421 O O . ALA B 1 80 ? -0.021 -4.242 7.82 1 90.19 80 ALA B O 1
ATOM 1422 N N . CYS B 1 81 ? -0.978 -3.166 6.086 1 92 81 CYS B N 1
ATOM 1423 C CA . CYS B 1 81 ? -0.643 -1.835 6.582 1 92 81 CYS B CA 1
ATOM 1424 C C . CYS B 1 81 ? -1.367 -1.542 7.891 1 92 81 CYS B C 1
ATOM 1426 O O . CYS B 1 81 ? -0.784 -0.974 8.812 1 92 81 CYS B O 1
ATOM 1428 N N . THR B 1 82 ? -2.674 -1.928 7.977 1 90.56 82 THR B N 1
ATOM 1429 C CA . THR B 1 82 ? -3.461 -1.693 9.18 1 90.56 82 THR B CA 1
ATOM 1430 C C . THR B 1 82 ? -2.885 -2.469 10.367 1 90.56 82 THR B C 1
ATOM 1432 O O . THR B 1 82 ? -2.789 -1.94 11.477 1 90.56 82 THR B O 1
ATOM 1435 N N . LEU B 1 83 ? -2.4 -3.68 10.055 1 84.81 83 LEU B N 1
ATOM 1436 C CA . LEU B 1 83 ? -1.809 -4.527 11.086 1 84.81 83 LEU B CA 1
ATOM 1437 C C . LEU B 1 83 ? -0.478 -3.955 11.562 1 84.81 83 LEU B C 1
ATOM 1439 O O . LEU B 1 83 ? -0.2 -3.938 12.758 1 84.81 83 LEU B O 1
ATOM 1443 N N . CYS B 1 84 ? 0.318 -3.475 10.578 1 81.81 84 CYS B N 1
ATOM 1444 C CA . CYS B 1 84 ? 1.589 -2.861 10.945 1 81.81 84 CYS B CA 1
ATOM 1445 C C . CYS B 1 84 ? 1.367 -1.599 11.773 1 81.81 84 CYS B C 1
ATOM 1447 O O . CYS B 1 84 ? 2.119 -1.322 12.711 1 81.81 84 CYS B O 1
ATOM 1449 N N . HIS B 1 85 ? 0.306 -0.87 11.297 1 85.69 85 HIS B N 1
ATOM 1450 C CA . HIS B 1 85 ? -0.018 0.363 12 1 85.69 85 HIS B CA 1
ATOM 1451 C C . HIS B 1 85 ? -0.384 0.084 13.461 1 85.69 85 HIS B C 1
ATOM 1453 O O . HIS B 1 85 ? 0.055 0.801 14.359 1 85.69 85 HIS B O 1
ATOM 1459 N N . GLU B 1 86 ? -1.223 -0.938 13.727 1 82.44 86 GLU B N 1
ATOM 1460 C CA . GLU B 1 86 ? -1.6 -1.323 15.086 1 82.44 86 GLU B CA 1
ATOM 1461 C C . GLU B 1 86 ? -0.38 -1.756 15.898 1 82.44 86 GLU B C 1
ATOM 1463 O O . GLU B 1 86 ? -0.309 -1.509 17.094 1 82.44 86 GLU B O 1
ATOM 1468 N N . PHE B 1 87 ? 0.476 -2.416 15.234 1 73.88 87 PHE B N 1
ATOM 1469 C CA . PHE B 1 87 ? 1.723 -2.812 15.883 1 73.88 87 PHE B CA 1
ATOM 1470 C C . PHE B 1 87 ? 2.564 -1.591 16.234 1 73.88 87 PHE B C 1
ATOM 1472 O O . PHE B 1 87 ? 3.174 -1.537 17.297 1 73.88 87 PHE B O 1
ATOM 1479 N N . PHE B 1 88 ? 2.582 -0.649 15.32 1 71.25 88 PHE B N 1
ATOM 1480 C CA . PHE B 1 88 ? 3.346 0.571 15.547 1 71.25 88 PHE B CA 1
ATOM 1481 C C . PHE B 1 88 ? 2.697 1.419 16.641 1 71.25 88 PHE B C 1
ATOM 1483 O O . PHE B 1 88 ? 3.391 1.99 17.484 1 71.25 88 PHE B O 1
ATOM 1490 N N . LEU B 1 89 ? 1.369 1.508 16.625 1 69.69 89 LEU B N 1
ATOM 1491 C CA . LEU B 1 89 ? 0.65 2.273 17.641 1 69.69 89 LEU B CA 1
ATOM 1492 C C . LEU B 1 89 ? 0.717 1.577 19 1 69.69 89 LEU B C 1
ATOM 1494 O O . LEU B 1 89 ? 0.688 2.236 20.031 1 69.69 89 LEU B O 1
ATOM 1498 N N . ASP B 1 90 ? 0.495 0.395 18.875 1 64.88 90 ASP B N 1
ATOM 1499 C CA . ASP B 1 90 ? 0.538 -0.346 20.141 1 64.88 90 ASP B CA 1
ATOM 1500 C C . ASP B 1 90 ? 1.824 -0.052 20.906 1 64.88 90 ASP B C 1
ATOM 1502 O O . ASP B 1 90 ? 1.902 -0.291 22.109 1 64.88 90 ASP B O 1
ATOM 1506 N N . SER B 1 91 ? 2.691 0.492 20.047 1 56.31 91 SER B N 1
ATOM 1507 C CA . SER B 1 91 ? 3.771 1.037 20.859 1 56.31 91 SER B CA 1
ATOM 1508 C C . SER B 1 91 ? 3.34 2.32 21.562 1 56.31 91 SER B C 1
ATOM 1510 O O . SER B 1 91 ? 2.873 3.262 20.922 1 56.31 91 SER B O 1
ATOM 1512 N N . PRO B 1 92 ? 2.912 2.232 22.625 1 49.72 92 PRO B N 1
ATOM 1513 C CA . PRO B 1 92 ? 2.262 3.266 23.438 1 49.72 92 PRO B CA 1
ATOM 1514 C C . PRO B 1 92 ? 2.855 4.652 23.203 1 49.72 92 PRO B C 1
ATOM 1516 O O . PRO B 1 92 ? 4.035 4.879 23.484 1 49.72 92 PRO B O 1
ATOM 1519 N N . VAL B 1 93 ? 2.826 5.23 22.031 1 48.47 93 VAL B N 1
ATOM 1520 C CA . VAL B 1 93 ? 3.182 6.637 22.188 1 48.47 93 VAL B CA 1
ATOM 1521 C C . VAL B 1 93 ? 2.34 7.258 23.297 1 48.47 93 VAL B C 1
ATOM 1523 O O . VAL B 1 93 ? 1.13 7.031 23.375 1 48.47 93 VAL B O 1
ATOM 1526 N N . VAL B 1 94 ? 2.818 7.43 24.391 1 43.12 94 VAL B N 1
ATOM 1527 C CA . VAL B 1 94 ? 2.281 8.102 25.578 1 43.12 94 VAL B CA 1
ATOM 1528 C C . VAL B 1 94 ? 1.569 9.391 25.156 1 43.12 94 VAL B C 1
ATOM 1530 O O . VAL B 1 94 ? 2.215 10.367 24.766 1 43.12 94 VAL B O 1
ATOM 1533 N N . LEU B 1 95 ? 0.855 9.383 24.016 1 44.97 95 LEU B N 1
ATOM 1534 C CA . LEU B 1 95 ? 0.176 10.664 23.875 1 44.97 95 LEU B CA 1
ATOM 1535 C C . LEU B 1 95 ? -0.473 11.086 25.188 1 44.97 95 LEU B C 1
ATOM 1537 O O . LEU B 1 95 ? -1.018 10.25 25.906 1 44.97 95 LEU B O 1
ATOM 1541 N N . PRO B 1 96 ? -0.065 12.133 25.641 1 43.28 96 PRO B N 1
ATOM 1542 C CA . PRO B 1 96 ? -0.673 12.656 26.875 1 43.28 96 PRO B CA 1
ATOM 1543 C C . PRO B 1 96 ? -2.197 12.688 26.812 1 43.28 96 PRO B C 1
ATOM 1545 O O . PRO B 1 96 ? -2.766 13.219 25.844 1 43.28 96 PRO B O 1
ATOM 1548 N N . ARG B 1 97 ? -2.877 11.484 26.734 1 43.22 97 ARG B N 1
ATOM 1549 C CA . ARG B 1 97 ? -4.32 11.57 26.922 1 43.22 97 ARG B CA 1
ATOM 1550 C C . ARG B 1 97 ? -4.699 12.812 27.719 1 43.22 97 ARG B C 1
ATOM 1552 O O . ARG B 1 97 ? -4.184 13.039 28.812 1 43.22 97 ARG B O 1
ATOM 1559 N N . GLU B 1 98 ? -4.941 13.938 27.016 1 41.69 98 GLU B N 1
ATOM 1560 C CA . GLU B 1 98 ? -5.457 15.047 27.797 1 41.69 98 GLU B CA 1
ATOM 1561 C C . GLU B 1 98 ? -6.449 14.57 28.859 1 41.69 98 GLU B C 1
ATOM 1563 O O . GLU B 1 98 ? -7.508 14.031 28.531 1 41.69 98 GLU B O 1
ATOM 1568 N N . GLN B 1 99 ? -6.102 13.766 29.844 1 31.89 99 GLN B N 1
ATOM 1569 C CA . GLN B 1 99 ? -6.969 13.945 31 1 31.89 99 GLN B CA 1
ATOM 1570 C C . GLN B 1 99 ? -7.223 15.422 31.281 1 31.89 99 GLN B C 1
ATOM 1572 O O . GLN B 1 99 ? -6.32 16.25 31.141 1 31.89 99 GLN B O 1
#

pLDDT: mean 83.54, std 15.68, range [31.89, 95.75]